Protein 3PTW (pdb70)

Radius of gyration: 19.12 Å; Cα contacts (8 Å, |Δi|>4): 678; chains: 1; bounding box: 43×58×50 Å

Sequence (316 aa):
AKLGFLFAGQGAQYVGMGKEFFDNFEESKEVFKRSSEALGIDMEELCFNDPEGLLNKTEFTQPAIITTNMAILTALDKLGVKSHISCGLSLGEYSALIHSGAINFEDGVKLVKKRGKFMQEAVAEGIGGMVAVLRMTPEQVDEIIEKSSPYGIVEGANYNSPGQIVISGELVALEKAMEFIKEVGGRAIKLPVSAPFHCSMLQPAAEKLEDELNKISINKLNGIVMSNVKGEAYLEDDNIIELLTSQVKKPVLFINDIEKMIESGVDTFIEIGPGKALSGFVKKINKNVTVLNVEDLKSLEKTLSKLREMEVLAEN

B-factor: mean 38.72, std 9.79, range [21.13, 93.03]

Solvent-accessible surface area: 13946 Å² total; per-residue (Å²): 81,109,28,0,0,0,0,1,9,67,63,22,32,85,84,27,2,3,88,78,1,21,72,77,42,123,29,0,54,105,1,0,101,81,0,25,148,24,25,68,65,86,1,40,65,11,0,22,87,20,92,140,38,38,3,111,111,12,38,40,1,2,1,0,0,1,0,1,0,36,0,0,14,37,0,0,77,163,86,48,8,125,17,117,4,1,0,0,27,14,1,0,0,1,6,0,0,15,58,3,36,0,2,68,4,51,31,0,0,77,4,0,36,71,2,0,55,26,3,60,125,28,16,69,156,51,82,1,0,12,1,14,0,38,154,4,73,65,127,74,0,80,90,5,33,120,89,0,55,111,109,20,67,4,54,7,0,10,30,11,5,84,25,46,6,15,0,0,0,46,35,102,0,2,93,57,0,54,96,39,0,152,130,81,53,5,119,25,75,106,48,136,53,47,0,0,15,6,0,45,26,0,69,60,2,0,91,116,1,71,86,34,0,94,158,44,75,52,80,162,28,99,43,63,2,2,0,0,33,55,5,71,22,16,111,171,142,42,82,24,42,97,14,0,17,20,1,0,40,92,42,0,40,0,34,58,0,0,86,65,0,46,129,50,35,3,56,0,0,0,2,0,0,1,13,123,57,7,10,27,36,0,125,126,30,42,188,139,24,33,27,15,24,0,17,38,63,171,11,5,98,149,1,21,56,64,25,128,99,50,109,94,132,71,140,182

Structure (mmCIF, N/CA/C/O backbone):
data_3PTW
#
_entry.id   3PTW
#
_cell.length_a   39.703
_cell.length_b   87.075
_cell.length_c   87.353
_cell.angle_alpha   90.000
_cell.angle_beta   90.000
_cell.angle_gamma   90.000
#
_symmetry.space_group_name_H-M   'P 21 21 21'
#
loop_
_entity.id
_entity.type
_entity.pdbx_description
1 polymer 'Malonyl CoA-acyl carrier protein transacylase'
2 water water
#
loop_
_atom_site.group_PDB
_atom_site.id
_atom_site.type_symbol
_atom_site.label_atom_id
_atom_site.label_alt_id
_atom_site.label_comp_id
_atom_site.label_asym_id
_atom_site.label_entity_id
_atom_site.label_seq_id
_atom_site.pdbx_PDB_ins_code
_atom_site.Cartn_x
_atom_site.Cartn_y
_atom_site.Cartn_z
_atom_site.occupancy
_atom_site.B_iso_or_equiv
_atom_site.auth_seq_id
_atom_site.auth_comp_id
_atom_site.auth_asym_id
_atom_site.auth_atom_id
_atom_site.pdbx_PDB_model_num
ATOM 1 N N . ALA A 1 2 ? -3.686 14.050 15.917 1.00 51.46 2 ALA A N 1
ATOM 2 C CA . ALA A 1 2 ? -4.769 14.709 15.126 1.00 51.74 2 ALA A CA 1
ATOM 3 C C . ALA A 1 2 ? -5.301 13.785 14.020 1.00 49.78 2 ALA A C 1
ATOM 4 O O . ALA A 1 2 ? -4.809 12.668 13.862 1.00 49.48 2 ALA A O 1
ATOM 6 N N . LYS A 1 3 ? -6.322 14.260 13.298 1.00 48.59 3 LYS A N 1
ATOM 7 C CA . LYS A 1 3 ? -6.941 13.603 12.120 1.00 46.40 3 LYS A CA 1
ATOM 8 C C . LYS A 1 3 ? -6.763 12.074 11.925 1.00 42.68 3 LYS A C 1
ATOM 9 O O . LYS A 1 3 ? -7.365 11.302 12.661 1.00 41.82 3 LYS A O 1
ATOM 15 N N . LEU A 1 4 ? -5.945 11.655 10.955 1.00 40.45 4 LEU A N 1
ATOM 16 C CA . LEU A 1 4 ? -5.981 10.270 10.442 1.00 38.75 4 LEU A CA 1
ATOM 17 C C . LEU A 1 4 ? -5.042 9.267 11.101 1.00 37.09 4 LEU A C 1
ATOM 18 O O . LEU A 1 4 ? -3.848 9.531 11.252 1.00 37.04 4 LEU A O 1
ATOM 23 N N . GLY A 1 5 ? -5.589 8.101 11.447 1.00 35.61 5 GLY A N 1
ATOM 24 C CA . GLY A 1 5 ? -4.797 6.951 11.910 1.00 33.92 5 GLY A CA 1
ATOM 25 C C . GLY A 1 5 ? -4.919 5.757 10.966 1.00 32.57 5 GLY A C 1
ATOM 26 O O . GLY A 1 5 ? -6.019 5.425 10.530 1.00 32.80 5 GLY A O 1
ATOM 27 N N . PHE A 1 6 ? -3.798 5.110 10.638 1.00 31.32 6 PHE A N 1
ATOM 28 C CA . PHE A 1 6 ? -3.812 3.951 9.718 1.00 29.53 6 PHE A CA 1
ATOM 29 C C . PHE A 1 6 ? -3.878 2.637 10.505 1.00 29.45 6 PHE A C 1
ATOM 30 O O . PHE A 1 6 ? -3.188 2.472 11.516 1.00 29.23 6 PHE A O 1
ATOM 38 N N . LEU A 1 7 ? -4.696 1.709 10.028 1.00 29.16 7 LEU A N 1
ATOM 39 C CA . LEU A 1 7 ? -4.778 0.376 10.622 1.00 29.30 7 LEU A CA 1
ATOM 40 C C . LEU A 1 7 ? -4.461 -0.614 9.516 1.00 29.70 7 LEU A C 1
ATOM 41 O O . LEU A 1 7 ? -5.042 -0.548 8.426 1.00 30.47 7 LEU A O 1
ATOM 46 N N . PHE A 1 8 ? -3.526 -1.511 9.775 1.00 29.33 8 PHE A N 1
ATOM 47 C CA . PHE A 1 8 ? -3.132 -2.457 8.734 1.00 29.72 8 PHE A CA 1
ATOM 48 C C . PHE A 1 8 ? -3.667 -3.839 9.018 1.00 30.42 8 PHE A C 1
ATOM 49 O O . PHE A 1 8 ? -3.494 -4.362 10.129 1.00 30.37 8 PHE A O 1
ATOM 57 N N . ALA A 1 9 ? -4.314 -4.411 8.001 1.00 31.41 9 ALA A N 1
ATOM 58 C CA . ALA A 1 9 ? -4.923 -5.750 8.068 1.00 31.91 9 ALA A CA 1
ATOM 59 C C . ALA A 1 9 ? -3.933 -6.838 8.421 1.00 32.27 9 ALA A C 1
ATOM 60 O O . ALA A 1 9 ? -2.731 -6.710 8.151 1.00 32.82 9 ALA A O 1
ATOM 62 N N . GLY A 1 10 ? -4.442 -7.926 8.993 1.00 32.34 10 GLY A N 1
ATOM 63 C CA . GLY A 1 10 ? -3.591 -9.019 9.447 1.00 32.40 10 GLY A CA 1
ATOM 64 C C . GLY A 1 10 ? -4.098 -10.400 9.082 1.00 33.30 10 GLY A C 1
ATOM 65 O O . GLY A 1 10 ? -4.967 -10.560 8.201 1.00 33.55 10 GLY A O 1
ATOM 66 N N . GLN A 1 11 ? -3.552 -11.404 9.766 1.00 32.91 11 GLN A N 1
ATOM 67 C CA . GLN A 1 11 ? -3.853 -12.795 9.441 1.00 33.58 11 GLN A CA 1
ATOM 68 C C . GLN A 1 11 ? -5.346 -13.045 9.661 1.00 32.44 11 GLN A C 1
ATOM 69 O O . GLN A 1 11 ? -5.919 -12.562 10.635 1.00 30.68 11 GLN A O 1
ATOM 75 N N . GLY A 1 12 ? -5.968 -13.764 8.726 1.00 33.28 12 GLY A N 1
ATOM 76 C CA . GLY A 1 12 ? -7.389 -14.098 8.816 1.00 33.58 12 GLY A CA 1
ATOM 77 C C . GLY A 1 12 ? -8.264 -13.336 7.844 1.00 34.18 12 GLY A C 1
ATOM 78 O O . GLY A 1 12 ? -9.365 -13.788 7.507 1.00 35.02 12 GLY A O 1
ATOM 79 N N . ALA A 1 13 ? -7.782 -12.180 7.391 1.00 33.63 13 ALA A N 1
ATOM 80 C CA . ALA A 1 13 ? -8.494 -11.377 6.387 1.00 33.42 13 ALA A CA 1
ATOM 81 C C . ALA A 1 13 ? -8.065 -11.646 4.934 1.00 33.99 13 ALA A C 1
ATOM 82 O O . ALA A 1 13 ? -8.609 -11.045 4.001 1.00 35.04 13 ALA A O 1
ATOM 84 N N . GLN A 1 14 ? -7.098 -12.533 4.724 1.00 33.69 14 GLN A N 1
ATOM 85 C CA . GLN A 1 14 ? -6.630 -12.822 3.360 1.00 33.84 14 GLN A CA 1
ATOM 86 C C . GLN A 1 14 ? -7.698 -13.526 2.524 1.00 34.46 14 GLN A C 1
ATOM 87 O O . GLN A 1 14 ? -8.548 -14.233 3.056 1.00 34.92 14 GLN A O 1
ATOM 93 N N . TYR A 1 15 ? -7.644 -13.317 1.214 1.00 35.10 15 TYR A N 1
ATOM 94 C CA . TYR A 1 15 ? -8.512 -14.016 0.261 1.00 35.69 15 TYR A CA 1
ATOM 95 C C . TYR A 1 15 ? -7.885 -13.973 -1.125 1.00 36.77 15 TYR A C 1
ATOM 96 O O . TYR A 1 15 ? -7.116 -13.050 -1.453 1.00 36.23 15 TYR A O 1
ATOM 105 N N . VAL A 1 16 ? -8.212 -14.982 -1.932 1.00 37.41 16 VAL A N 1
ATOM 106 C CA . VAL A 1 16 ? -7.732 -15.061 -3.302 1.00 37.46 16 VAL A CA 1
ATOM 107 C C . VAL A 1 16 ? -8.244 -13.856 -4.084 1.00 37.26 16 VAL A C 1
ATOM 108 O O . VAL A 1 16 ? -9.437 -13.562 -4.073 1.00 37.60 16 VAL A O 1
ATOM 112 N N . GLY A 1 17 ? -7.330 -13.167 -4.761 1.00 37.53 17 GLY A N 1
ATOM 113 C CA . GLY A 1 17 ? -7.664 -11.978 -5.543 1.00 38.38 17 GLY A CA 1
ATOM 114 C C . GLY A 1 17 ? -7.408 -10.669 -4.803 1.00 37.96 17 GLY A C 1
ATOM 115 O O . GLY A 1 17 ? -7.508 -9.605 -5.396 1.00 38.45 17 GLY A O 1
ATOM 116 N N . MET A 1 18 ? -7.074 -10.727 -3.512 1.00 37.15 18 MET A N 1
ATOM 117 C CA . MET A 1 18 ? -6.718 -9.494 -2.795 1.00 36.14 18 MET A CA 1
ATOM 118 C C . MET A 1 18 ? -5.529 -8.835 -3.508 1.00 36.38 18 MET A C 1
ATOM 119 O O . MET A 1 18 ? -4.688 -9.520 -4.106 1.00 36.59 18 MET A O 1
ATOM 124 N N . GLY A 1 19 ? -5.501 -7.507 -3.510 1.00 36.17 19 GLY A N 1
ATOM 125 C CA . GLY A 1 19 ? -4.432 -6.763 -4.174 1.00 35.64 19 GLY A CA 1
ATOM 126 C C . GLY A 1 19 ? -4.567 -6.559 -5.668 1.00 36.57 19 GLY A C 1
ATOM 127 O O . GLY A 1 19 ? -3.971 -5.633 -6.230 1.00 36.61 19 GLY A O 1
ATOM 128 N N . LYS A 1 20 ? -5.346 -7.419 -6.322 1.00 36.94 20 LYS A N 1
ATOM 129 C CA . LYS A 1 20 ? -5.419 -7.421 -7.772 1.00 37.40 20 LYS A CA 1
ATOM 130 C C . LYS A 1 20 ? -5.937 -6.106 -8.359 1.00 37.17 20 LYS A C 1
ATOM 131 O O . LYS A 1 20 ? -5.371 -5.606 -9.325 1.00 37.99 20 LYS A O 1
ATOM 137 N N . GLU A 1 21 ? -6.993 -5.538 -7.783 1.00 36.70 21 GLU A N 1
ATOM 138 C CA . GLU A 1 21 ? -7.571 -4.302 -8.344 1.00 36.72 21 GLU A CA 1
ATOM 139 C C . GLU A 1 21 ? -6.600 -3.135 -8.259 1.00 36.68 21 GLU A C 1
ATOM 140 O O . GLU A 1 21 ? -6.508 -2.331 -9.195 1.00 37.46 21 GLU A O 1
ATOM 146 N N . PHE A 1 22 ? -5.864 -3.051 -7.151 1.00 35.16 22 PHE A N 1
ATOM 147 C CA . PHE A 1 22 ? -4.787 -2.063 -7.045 1.00 34.33 22 PHE A CA 1
ATOM 148 C C . PHE A 1 22 ? -3.643 -2.362 -7.994 1.00 35.45 22 PHE A C 1
ATOM 149 O O . PHE A 1 22 ? -3.082 -1.442 -8.604 1.00 35.19 22 PHE A O 1
ATOM 157 N N . PHE A 1 23 ? -3.306 -3.646 -8.107 1.00 36.42 23 PHE A N 1
ATOM 158 C CA . PHE A 1 23 ? -2.232 -4.093 -8.990 1.00 37.64 23 PHE A CA 1
ATOM 159 C C . PHE A 1 23 ? -2.499 -3.614 -10.410 1.00 38.82 23 PHE A C 1
ATOM 160 O O . PHE A 1 23 ? -1.607 -3.064 -11.047 1.00 39.08 23 PHE A O 1
ATOM 168 N N . ASP A 1 24 ? -3.733 -3.814 -10.880 1.00 39.76 24 ASP A N 1
ATOM 169 C CA . ASP A 1 24 ? -4.121 -3.473 -12.250 1.00 41.50 24 ASP A CA 1
ATOM 170 C C . ASP A 1 24 ? -4.351 -1.989 -12.495 1.00 41.25 24 ASP A C 1
ATOM 171 O O . ASP A 1 24 ? -4.330 -1.539 -13.639 1.00 41.66 24 ASP A O 1
ATOM 176 N N . ASN A 1 25 ? -4.571 -1.225 -11.432 1.00 40.43 25 ASN A N 1
ATOM 177 C CA . ASN A 1 25 ? -5.021 0.163 -11.605 1.00 40.90 25 ASN A CA 1
ATOM 178 C C . ASN A 1 25 ? -4.039 1.223 -11.129 1.00 40.06 25 ASN A C 1
ATOM 179 O O . ASN A 1 25 ? -4.194 2.398 -11.451 1.00 40.30 25 ASN A O 1
ATOM 184 N N . PHE A 1 26 ? -3.030 0.806 -10.365 1.00 39.21 26 PHE A N 1
ATOM 185 C CA . PHE A 1 26 ? -2.013 1.734 -9.898 1.00 39.19 26 PHE A CA 1
ATOM 186 C C . PHE A 1 26 ? -0.618 1.186 -10.151 1.00 40.41 26 PHE A C 1
ATOM 187 O O . PHE A 1 26 ? -0.294 0.083 -9.707 1.00 40.58 26 PHE A O 1
ATOM 195 N N . GLU A 1 27 ? 0.198 1.954 -10.874 1.00 41.59 27 GLU A N 1
ATOM 196 C CA . GLU A 1 27 ? 1.539 1.502 -11.267 1.00 43.01 27 GLU A CA 1
ATOM 197 C C . GLU A 1 27 ? 2.407 1.230 -10.060 1.00 41.77 27 GLU A C 1
ATOM 198 O O . GLU A 1 27 ? 3.134 0.250 -10.038 1.00 41.35 27 GLU A O 1
ATOM 204 N N . GLU A 1 28 ? 2.304 2.106 -9.061 1.00 41.25 28 GLU A N 1
ATOM 205 C CA . GLU A 1 28 ? 3.041 1.980 -7.808 1.00 40.53 28 GLU A CA 1
ATOM 206 C C . GLU A 1 28 ? 2.636 0.745 -6.987 1.00 39.62 28 GLU A C 1
ATOM 207 O O . GLU A 1 28 ? 3.414 0.261 -6.170 1.00 39.41 28 GLU A O 1
ATOM 213 N N . SER A 1 29 ? 1.427 0.239 -7.209 1.00 39.44 29 SER A N 1
ATOM 214 C CA . SER A 1 29 ? 0.973 -0.974 -6.533 1.00 39.00 29 SER A CA 1
ATOM 215 C C . SER A 1 29 ? 1.512 -2.203 -7.276 1.00 39.60 29 SER A C 1
ATOM 216 O O . SER A 1 29 ? 1.951 -3.179 -6.652 1.00 38.96 29 SER A O 1
ATOM 219 N N . LYS A 1 30 ? 1.474 -2.135 -8.605 1.00 40.56 30 LYS A N 1
ATOM 220 C CA . LYS A 1 30 ? 2.159 -3.084 -9.482 1.00 42.40 30 LYS A CA 1
ATOM 221 C C . LYS A 1 30 ? 3.632 -3.230 -9.072 1.00 42.78 30 LYS A C 1
ATOM 222 O O . LYS A 1 30 ? 4.139 -4.347 -8.917 1.00 42.99 30 LYS A O 1
ATOM 228 N N . GLU A 1 31 ? 4.300 -2.099 -8.862 1.00 43.05 31 GLU A N 1
ATOM 229 C CA . GLU A 1 31 ? 5.727 -2.086 -8.537 1.00 43.81 31 GLU A CA 1
ATOM 230 C C . GLU A 1 31 ? 6.015 -2.758 -7.191 1.00 42.79 31 GLU A C 1
ATOM 231 O O . GLU A 1 31 ? 7.037 -3.439 -7.033 1.00 43.16 31 GLU A O 1
ATOM 237 N N . VAL A 1 32 ? 5.112 -2.581 -6.229 1.00 41.23 32 VAL A N 1
ATOM 238 C CA . VAL A 1 32 ? 5.285 -3.205 -4.921 1.00 39.43 32 VAL A CA 1
ATOM 239 C C . VAL A 1 32 ? 5.272 -4.733 -5.006 1.00 38.78 32 VAL A C 1
ATOM 240 O O . VAL A 1 32 ? 6.046 -5.408 -4.310 1.00 38.16 32 VAL A O 1
ATOM 244 N N . PHE A 1 33 ? 4.404 -5.271 -5.861 1.00 38.56 33 PHE A N 1
ATOM 245 C CA . PHE A 1 33 ? 4.316 -6.720 -6.059 1.00 38.43 33 PHE A CA 1
ATOM 246 C C . PHE A 1 33 ? 5.562 -7.257 -6.734 1.00 38.56 33 PHE A C 1
ATOM 247 O O . PHE A 1 33 ? 6.063 -8.328 -6.373 1.00 38.20 33 PHE A O 1
ATOM 255 N N . LYS A 1 34 ? 6.058 -6.498 -7.713 1.00 39.02 34 LYS A N 1
ATOM 256 C CA . LYS A 1 34 ? 7.307 -6.815 -8.402 1.00 39.38 34 LYS A CA 1
ATOM 257 C C . LYS A 1 34 ? 8.467 -6.942 -7.404 1.00 38.54 34 LYS A C 1
ATOM 258 O O . LYS A 1 34 ? 9.231 -7.904 -7.446 1.00 38.69 34 LYS A O 1
ATOM 264 N N . ARG A 1 35 ? 8.561 -5.986 -6.487 1.00 37.93 35 ARG A N 1
ATOM 265 C CA . ARG A 1 35 ? 9.629 -5.951 -5.494 1.00 38.11 35 ARG A CA 1
ATOM 266 C C . ARG A 1 35 ? 9.522 -7.096 -4.476 1.00 38.19 35 ARG A C 1
ATOM 267 O O . ARG A 1 35 ? 10.537 -7.608 -3.991 1.00 38.09 35 ARG A O 1
ATOM 275 N N . SER A 1 36 ? 8.288 -7.483 -4.151 1.00 37.95 36 SER A N 1
ATOM 276 C CA . SER A 1 36 ? 8.053 -8.534 -3.174 1.00 37.59 36 SER A CA 1
ATOM 277 C C . SER A 1 36 ? 8.475 -9.861 -3.776 1.00 38.88 36 SER A C 1
ATOM 278 O O . SER A 1 36 ? 9.145 -10.676 -3.122 1.00 39.00 36 SER A O 1
ATOM 281 N N . SER A 1 37 ? 8.086 -10.061 -5.027 1.00 39.94 37 SER A N 1
ATOM 282 C CA . SER A 1 37 ? 8.509 -11.228 -5.784 1.00 42.01 37 SER A CA 1
ATOM 283 C C . SER A 1 37 ? 10.026 -11.318 -5.869 1.00 43.31 37 SER A C 1
ATOM 284 O O . SER A 1 37 ? 10.590 -12.372 -5.586 1.00 43.43 37 SER A O 1
ATOM 287 N N . GLU A 1 38 ? 10.678 -10.217 -6.250 1.00 44.39 38 GLU A N 1
ATOM 288 C CA . GLU A 1 38 ? 12.143 -10.180 -6.320 1.00 45.68 38 GLU A CA 1
ATOM 289 C C . GLU A 1 38 ? 12.772 -10.522 -4.975 1.00 45.15 38 GLU A C 1
ATOM 290 O O . GLU A 1 38 ? 13.697 -11.318 -4.913 1.00 46.09 38 GLU A O 1
ATOM 296 N N . ALA A 1 39 ? 12.249 -9.943 -3.897 1.00 44.04 39 ALA A N 1
ATOM 297 C CA . ALA A 1 39 ? 12.825 -10.161 -2.579 1.00 43.71 39 ALA A CA 1
ATOM 298 C C . ALA A 1 39 ? 12.658 -11.611 -2.095 1.00 43.83 39 ALA A C 1
ATOM 299 O O . ALA A 1 39 ? 13.575 -12.168 -1.496 1.00 43.93 39 ALA A O 1
ATOM 301 N N . LEU A 1 40 ? 11.500 -12.209 -2.379 1.00 43.84 40 LEU A N 1
ATOM 302 C CA . LEU A 1 40 ? 11.131 -13.532 -1.867 1.00 44.40 40 LEU A CA 1
ATOM 303 C C . LEU A 1 40 ? 11.535 -14.668 -2.797 1.00 45.75 40 LEU A C 1
ATOM 304 O O . LEU A 1 40 ? 11.649 -15.810 -2.366 1.00 45.91 40 LEU A O 1
ATOM 309 N N . GLY A 1 41 ? 11.728 -14.353 -4.074 1.00 46.64 41 GLY A N 1
ATOM 310 C CA . GLY A 1 41 ? 12.044 -15.367 -5.082 1.00 48.15 41 GLY A CA 1
ATOM 311 C C . GLY A 1 41 ? 10.846 -16.254 -5.356 1.00 48.78 41 GLY A C 1
ATOM 312 O O . GLY A 1 41 ? 10.996 -17.418 -5.711 1.00 49.61 41 GLY A O 1
ATOM 313 N N . ILE A 1 42 ? 9.647 -15.712 -5.147 1.00 48.27 42 ILE A N 1
ATOM 314 C CA . ILE A 1 42 ? 8.408 -16.433 -5.459 1.00 48.51 42 ILE A CA 1
ATOM 315 C C . ILE A 1 42 ? 7.452 -15.502 -6.196 1.00 47.46 42 ILE A C 1
ATOM 316 O O . ILE A 1 42 ? 7.544 -14.283 -6.066 1.00 46.96 42 ILE A O 1
ATOM 321 N N . ASP A 1 43 ? 6.540 -16.081 -6.970 1.00 47.36 43 ASP A N 1
ATOM 322 C CA . ASP A 1 43 ? 5.558 -15.307 -7.714 1.00 47.07 43 ASP A CA 1
ATOM 323 C C . ASP A 1 43 ? 4.423 -14.837 -6.792 1.00 45.08 43 ASP A C 1
ATOM 324 O O . ASP A 1 43 ? 3.417 -15.532 -6.605 1.00 44.64 43 ASP A O 1
ATOM 329 N N . MET A 1 44 ? 4.602 -13.644 -6.226 1.00 43.74 44 MET A N 1
ATOM 330 C CA . MET A 1 44 ? 3.650 -13.083 -5.270 1.00 42.79 44 MET A CA 1
ATOM 331 C C . MET A 1 44 ? 2.332 -12.663 -5.902 1.00 42.22 44 MET A C 1
ATOM 332 O O . MET A 1 44 ? 1.293 -12.695 -5.249 1.00 41.42 44 MET A O 1
ATOM 337 N N . GLU A 1 45 ? 2.383 -12.265 -7.170 1.00 43.24 45 GLU A N 1
ATOM 338 C CA . GLU A 1 45 ? 1.176 -11.983 -7.940 1.00 44.12 45 GLU A CA 1
ATOM 339 C C . GLU A 1 45 ? 0.289 -13.215 -7.986 1.00 44.50 45 GLU A C 1
ATOM 340 O O . GLU A 1 45 ? -0.860 -13.175 -7.552 1.00 44.55 45 GLU A O 1
ATOM 346 N N . GLU A 1 46 ? 0.850 -14.318 -8.475 1.00 44.59 46 GLU A N 1
ATOM 347 C CA . GLU A 1 46 ? 0.145 -15.590 -8.532 1.00 44.58 46 GLU A CA 1
ATOM 348 C C . GLU A 1 46 ? -0.357 -16.035 -7.155 1.00 42.90 46 GLU A C 1
ATOM 349 O O . GLU A 1 46 ? -1.495 -16.483 -7.034 1.00 43.67 46 GLU A O 1
ATOM 355 N N . LEU A 1 47 ? 0.475 -15.900 -6.123 1.00 40.55 47 LEU A N 1
ATOM 356 C CA . LEU A 1 47 ? 0.081 -16.325 -4.777 1.00 39.11 47 LEU A CA 1
ATOM 357 C C . LEU A 1 47 ? -1.177 -15.591 -4.322 1.00 38.28 47 LEU A C 1
ATOM 358 O O . LEU A 1 47 ? -2.109 -16.208 -3.806 1.00 38.38 47 LEU A O 1
ATOM 363 N N . CYS A 1 48 ? -1.194 -14.274 -4.524 1.00 37.37 48 CYS A N 1
ATOM 364 C CA . CYS A 1 48 ? -2.277 -13.430 -4.035 1.00 36.51 48 CYS A CA 1
ATOM 365 C C . CYS A 1 48 ? -3.509 -13.447 -4.924 1.00 37.33 48 CYS A C 1
ATOM 366 O O . CYS A 1 48 ? -4.634 -13.405 -4.420 1.00 36.47 48 CYS A O 1
ATOM 369 N N . PHE A 1 49 ? -3.291 -13.498 -6.238 1.00 38.68 49 PHE A N 1
ATOM 370 C CA . PHE A 1 49 ? -4.379 -13.315 -7.190 1.00 40.57 49 PHE A CA 1
ATOM 371 C C . PHE A 1 49 ? -5.029 -14.640 -7.534 1.00 42.94 49 PHE A C 1
ATOM 372 O O . PHE A 1 49 ? -6.234 -14.689 -7.755 1.00 43.83 49 PHE A O 1
ATOM 380 N N . ASN A 1 50 ? -4.238 -15.714 -7.555 1.00 44.34 50 ASN A N 1
ATOM 381 C CA . ASN A 1 50 ? -4.754 -17.034 -7.920 1.00 46.17 50 ASN A CA 1
ATOM 382 C C . ASN A 1 50 ? -4.659 -18.101 -6.848 1.00 46.00 50 ASN A C 1
ATOM 383 O O . ASN A 1 50 ? -5.576 -18.903 -6.708 1.00 46.66 50 ASN A O 1
ATOM 388 N N . ASP A 1 51 ? -3.547 -18.106 -6.110 1.00 45.19 51 ASP A N 1
ATOM 389 C CA . ASP A 1 51 ? -3.227 -19.158 -5.122 1.00 44.96 51 ASP A CA 1
ATOM 390 C C . ASP A 1 51 ? -3.379 -20.615 -5.624 1.00 45.89 51 ASP A C 1
ATOM 391 O O . ASP A 1 51 ? -4.064 -21.423 -4.974 1.00 45.91 51 ASP A O 1
ATOM 396 N N . PRO A 1 52 ? -2.710 -20.964 -6.748 1.00 46.67 52 PRO A N 1
ATOM 397 C CA . PRO A 1 52 ? -2.883 -22.277 -7.393 1.00 48.51 52 PRO A CA 1
ATOM 398 C C . PRO A 1 52 ? -2.260 -23.470 -6.652 1.00 49.24 52 PRO A C 1
ATOM 399 O O . PRO A 1 52 ? -2.488 -24.616 -7.046 1.00 49.88 52 PRO A O 1
ATOM 403 N N . GLU A 1 53 ? -1.466 -23.205 -5.615 1.00 48.70 53 GLU A N 1
ATOM 404 C CA . GLU A 1 53 ? -0.861 -24.274 -4.821 1.00 49.43 53 GLU A CA 1
ATOM 405 C C . GLU A 1 53 ? -1.547 -24.404 -3.462 1.00 48.37 53 GLU A C 1
ATOM 406 O O . GLU A 1 53 ? -1.253 -25.330 -2.692 1.00 48.44 53 GLU A O 1
ATOM 412 N N . GLY A 1 54 ? -2.478 -23.490 -3.189 1.00 47.44 54 GLY A N 1
ATOM 413 C CA . GLY A 1 54 ? -3.237 -23.499 -1.940 1.00 46.84 54 GLY A CA 1
ATOM 414 C C . GLY A 1 54 ? -2.436 -23.032 -0.730 1.00 45.82 54 GLY A C 1
ATOM 415 O O . GLY A 1 54 ? -2.604 -23.565 0.372 1.00 45.66 54 GLY A O 1
ATOM 416 N N . LEU A 1 55 ? -1.579 -22.028 -0.919 1.00 44.83 55 LEU A N 1
ATOM 417 C CA . LEU A 1 55 ? -0.737 -21.521 0.183 1.00 43.50 55 LEU A CA 1
ATOM 418 C C . LEU A 1 55 ? -1.333 -20.392 1.004 1.00 41.84 55 LEU A C 1
ATOM 419 O O . LEU A 1 55 ? -0.892 -20.165 2.129 1.00 41.34 55 LEU A O 1
ATOM 424 N N . LEU A 1 56 ? -2.311 -19.678 0.459 1.00 41.21 56 LEU A N 1
ATOM 425 C CA . LEU A 1 56 ? -2.760 -18.430 1.096 1.00 40.67 56 LEU A CA 1
ATOM 426 C C . LEU A 1 56 ? -3.197 -18.562 2.558 1.00 40.26 56 LEU A C 1
ATOM 427 O O . LEU A 1 56 ? -3.072 -17.608 3.332 1.00 39.76 56 LEU A O 1
ATOM 432 N N . ASN A 1 57 ? -3.686 -19.739 2.945 1.00 40.70 57 ASN A N 1
ATOM 433 C CA . ASN A 1 57 ? -4.072 -19.972 4.345 1.00 40.26 57 ASN A CA 1
ATOM 434 C C . ASN A 1 57 ? -3.006 -20.709 5.165 1.00 40.67 57 ASN A C 1
ATOM 435 O O . ASN A 1 57 ? -3.251 -21.101 6.312 1.00 40.73 57 ASN A O 1
ATOM 440 N N . LYS A 1 58 ? -1.826 -20.893 4.579 1.00 41.04 58 LYS A N 1
ATOM 441 C CA . LYS A 1 58 ? -0.667 -21.389 5.321 1.00 41.39 58 LYS A CA 1
ATOM 442 C C . LYS A 1 58 ? 0.124 -20.188 5.857 1.00 39.79 58 LYS A C 1
ATOM 443 O O . LYS A 1 58 ? 0.630 -19.379 5.082 1.00 39.57 58 LYS A O 1
ATOM 449 N N . THR A 1 59 ? 0.225 -20.084 7.181 1.00 38.53 59 THR A N 1
ATOM 450 C CA . THR A 1 59 ? 0.717 -18.865 7.844 1.00 37.09 59 THR A CA 1
ATOM 451 C C . THR A 1 59 ? 2.081 -18.351 7.333 1.00 36.59 59 THR A C 1
ATOM 452 O O . THR A 1 59 ? 2.250 -17.143 7.099 1.00 35.75 59 THR A O 1
ATOM 456 N N . GLU A 1 60 ? 3.045 -19.256 7.147 1.00 36.65 60 GLU A N 1
ATOM 457 C CA . GLU A 1 60 ? 4.298 -18.893 6.472 1.00 36.27 60 GLU A CA 1
ATOM 458 C C . GLU A 1 60 ? 4.087 -18.052 5.197 1.00 36.01 60 GLU A C 1
ATOM 459 O O . GLU A 1 60 ? 4.826 -17.096 4.932 1.00 35.98 60 GLU A O 1
ATOM 465 N N . PHE A 1 61 ? 3.065 -18.399 4.422 1.00 35.84 61 PHE A N 1
ATOM 466 C CA . PHE A 1 61 ? 2.772 -17.700 3.180 1.00 35.39 61 PHE A CA 1
ATOM 467 C C . PHE A 1 61 ? 1.743 -16.571 3.314 1.00 34.08 61 PHE A C 1
ATOM 468 O O . PHE A 1 61 ? 1.857 -15.559 2.626 1.00 34.45 61 PHE A O 1
ATOM 476 N N . THR A 1 62 ? 0.759 -16.751 4.193 1.00 32.70 62 THR A N 1
ATOM 477 C CA . THR A 1 62 ? -0.225 -15.721 4.518 1.00 31.90 62 THR A CA 1
ATOM 478 C C . THR A 1 62 ? 0.423 -14.391 4.897 1.00 31.42 62 THR A C 1
ATOM 479 O O . THR A 1 62 ? -0.031 -13.320 4.458 1.00 30.81 62 THR A O 1
ATOM 483 N N . GLN A 1 63 ? 1.480 -14.464 5.714 1.00 30.75 63 GLN A N 1
ATOM 484 C CA . GLN A 1 63 ? 2.064 -13.265 6.299 1.00 29.61 63 GLN A CA 1
ATOM 485 C C . GLN A 1 63 ? 2.720 -12.347 5.233 1.00 30.01 63 GLN A C 1
ATOM 486 O O . GLN A 1 63 ? 2.338 -11.180 5.136 1.00 30.34 63 GLN A O 1
ATOM 492 N N . PRO A 1 64 ? 3.649 -12.870 4.397 1.00 30.26 64 PRO A N 1
ATOM 493 C CA . PRO A 1 64 ? 4.182 -11.993 3.338 1.00 30.72 64 PRO A CA 1
ATOM 494 C C . PRO A 1 64 ? 3.170 -11.672 2.248 1.00 32.29 64 PRO A C 1
ATOM 495 O O . PRO A 1 64 ? 3.346 -10.694 1.510 1.00 34.12 64 PRO A O 1
ATOM 499 N N . ALA A 1 65 ? 2.139 -12.496 2.116 1.00 32.15 65 ALA A N 1
ATOM 500 C CA . ALA A 1 65 ? 1.065 -12.191 1.176 1.00 32.44 65 ALA A CA 1
ATOM 501 C C . ALA A 1 65 ? 0.314 -10.929 1.610 1.00 31.63 65 ALA A C 1
ATOM 502 O O . ALA A 1 65 ? 0.162 -10.000 0.824 1.00 32.45 65 ALA A O 1
ATOM 504 N N . ILE A 1 66 ? -0.121 -10.892 2.861 1.00 30.58 66 ILE A N 1
ATOM 505 C CA . ILE A 1 66 ? -0.835 -9.729 3.418 1.00 31.16 66 ILE A CA 1
ATOM 506 C C . ILE A 1 66 ? 0.041 -8.476 3.478 1.00 31.62 66 ILE A C 1
ATOM 507 O O . ILE A 1 66 ? -0.392 -7.383 3.096 1.00 32.21 66 ILE A O 1
ATOM 512 N N . ILE A 1 67 ? 1.284 -8.647 3.919 1.00 31.62 67 ILE A N 1
ATOM 513 C CA . ILE A 1 67 ? 2.221 -7.539 4.040 1.00 31.06 67 ILE A CA 1
ATOM 514 C C . ILE A 1 67 ? 2.421 -6.816 2.702 1.00 30.76 67 ILE A C 1
ATOM 515 O O . ILE A 1 67 ? 2.452 -5.581 2.666 1.00 30.18 67 ILE A O 1
ATOM 520 N N . THR A 1 68 ? 2.541 -7.601 1.627 1.00 30.85 68 THR A N 1
ATOM 521 C CA . THR A 1 68 ? 2.675 -7.087 0.264 1.00 31.45 68 THR A CA 1
ATOM 522 C C . THR A 1 68 ? 1.420 -6.353 -0.175 1.00 29.70 68 THR A C 1
ATOM 523 O O . THR A 1 68 ? 1.495 -5.287 -0.779 1.00 29.29 68 THR A O 1
ATOM 527 N N . THR A 1 69 ? 0.276 -6.960 0.103 1.00 29.21 69 THR A N 1
ATOM 528 C CA . THR A 1 69 ? -1.021 -6.397 -0.241 1.00 29.40 69 THR A CA 1
ATOM 529 C C . THR A 1 69 ? -1.253 -5.058 0.478 1.00 29.78 69 THR A C 1
ATOM 530 O O . THR A 1 69 ? -1.620 -4.058 -0.162 1.00 30.50 69 THR A O 1
ATOM 534 N N . ASN A 1 70 ? -1.007 -5.046 1.789 1.00 28.87 70 ASN A N 1
ATOM 535 C CA . ASN A 1 70 ? -1.056 -3.822 2.608 1.00 29.06 70 ASN A CA 1
ATOM 536 C C . ASN A 1 70 ? -0.179 -2.688 2.049 1.00 29.67 70 ASN A C 1
ATOM 537 O O . ASN A 1 70 ? -0.592 -1.528 2.025 1.00 28.22 70 ASN A O 1
ATOM 542 N N . MET A 1 71 ? 1.015 -3.041 1.574 1.00 30.91 71 MET A N 1
ATOM 543 C CA . MET A 1 71 ? 1.963 -2.059 1.056 1.00 32.17 71 MET A CA 1
ATOM 544 C C . MET A 1 71 ? 1.525 -1.507 -0.311 1.00 32.24 71 MET A C 1
ATOM 545 O O . MET A 1 71 ? 1.562 -0.293 -0.541 1.00 32.40 71 MET A O 1
ATOM 550 N N . ALA A 1 72 ? 1.103 -2.403 -1.200 1.00 31.98 72 ALA A N 1
ATOM 551 C CA . ALA A 1 72 ? 0.586 -2.028 -2.516 1.00 32.94 72 ALA A CA 1
ATOM 552 C C . ALA A 1 72 ? -0.564 -1.020 -2.416 1.00 32.13 72 ALA A C 1
ATOM 553 O O . ALA A 1 72 ? -0.617 -0.081 -3.186 1.00 32.07 72 ALA A O 1
ATOM 555 N N . ILE A 1 73 ? -1.464 -1.221 -1.452 1.00 31.56 73 ILE A N 1
ATOM 556 C CA . ILE A 1 73 ? -2.569 -0.292 -1.197 1.00 32.14 73 ILE A CA 1
ATOM 557 C C . ILE A 1 73 ? -2.095 1.028 -0.571 1.00 31.52 73 ILE A C 1
ATOM 558 O O . ILE A 1 73 ? -2.479 2.122 -1.014 1.00 31.17 73 ILE A O 1
ATOM 563 N N . LEU A 1 74 ? -1.259 0.917 0.459 1.00 30.91 74 LEU A N 1
ATOM 564 C CA . LEU A 1 74 ? -0.679 2.083 1.111 1.00 30.96 74 LEU A CA 1
ATOM 565 C C . LEU A 1 74 ? 0.044 3.027 0.131 1.00 32.19 74 LEU A C 1
ATOM 566 O O . LEU A 1 74 ? -0.088 4.257 0.232 1.00 31.92 74 LEU A O 1
ATOM 571 N N . THR A 1 75 ? 0.835 2.451 -0.783 1.00 33.28 75 THR A N 1
ATOM 572 C CA . THR A 1 75 ? 1.633 3.240 -1.730 1.00 34.64 75 THR A CA 1
ATOM 573 C C . THR A 1 75 ? 0.734 4.088 -2.623 1.00 34.99 75 THR A C 1
ATOM 574 O O . THR A 1 75 ? 1.041 5.248 -2.886 1.00 36.18 75 THR A O 1
ATOM 578 N N . ALA A 1 76 ? -0.364 3.499 -3.091 1.00 34.57 76 ALA A N 1
ATOM 579 C CA . ALA A 1 76 ? -1.339 4.198 -3.935 1.00 34.81 76 ALA A CA 1
ATOM 580 C C . ALA A 1 76 ? -2.082 5.258 -3.139 1.00 34.45 76 ALA A C 1
ATOM 581 O O . ALA A 1 76 ? -2.310 6.364 -3.625 1.00 34.51 76 ALA A O 1
ATOM 583 N N . LEU A 1 77 ? -2.461 4.922 -1.910 1.00 34.55 77 LEU A N 1
ATOM 584 C CA . LEU A 1 77 ? -3.019 5.921 -0.993 1.00 35.59 77 LEU A CA 1
ATOM 585 C C . LEU A 1 77 ? -2.062 7.109 -0.841 1.00 36.87 77 LEU A C 1
ATOM 586 O O . LEU A 1 77 ? -2.485 8.267 -0.878 1.00 37.77 77 LEU A O 1
ATOM 591 N N . ASP A 1 78 ? -0.771 6.812 -0.722 1.00 37.49 78 ASP A N 1
ATOM 592 C CA . ASP A 1 78 ? 0.260 7.839 -0.525 1.00 38.27 78 ASP A CA 1
ATOM 593 C C . ASP A 1 78 ? 0.323 8.794 -1.720 1.00 39.09 78 ASP A C 1
ATOM 594 O O . ASP A 1 78 ? 0.299 10.009 -1.537 1.00 39.43 78 ASP A O 1
ATOM 599 N N . LYS A 1 79 ? 0.361 8.247 -2.936 1.00 39.58 79 LYS A N 1
ATOM 600 C CA . LYS A 1 79 ? 0.370 9.078 -4.151 1.00 40.59 79 LYS A CA 1
ATOM 601 C C . LYS A 1 79 ? -0.887 9.950 -4.269 1.00 39.80 79 LYS A C 1
ATOM 602 O O . LYS A 1 79 ? -0.849 11.033 -4.841 1.00 40.07 79 LYS A O 1
ATOM 608 N N . LEU A 1 80 ? -1.993 9.471 -3.715 1.00 38.96 80 LEU A N 1
ATOM 609 C CA . LEU A 1 80 ? -3.242 10.235 -3.720 1.00 39.09 80 LEU A CA 1
ATOM 610 C C . LEU A 1 80 ? -3.337 11.266 -2.583 1.00 38.80 80 LEU A C 1
ATOM 611 O O . LEU A 1 80 ? -4.383 11.886 -2.408 1.00 38.75 80 LEU A O 1
ATOM 616 N N . GLY A 1 81 ? -2.250 11.437 -1.821 1.00 38.24 81 GLY A N 1
ATOM 617 C CA . GLY A 1 81 ? -2.196 12.441 -0.752 1.00 38.13 81 GLY A CA 1
ATOM 618 C C . GLY A 1 81 ? -2.834 12.033 0.573 1.00 37.64 81 GLY A C 1
ATOM 619 O O . GLY A 1 81 ? -2.963 12.852 1.483 1.00 37.75 81 GLY A O 1
ATOM 620 N N . VAL A 1 82 ? -3.240 10.775 0.689 1.00 37.16 82 VAL A N 1
ATOM 621 C CA . VAL A 1 82 ? -3.781 10.290 1.956 1.00 37.46 82 VAL A CA 1
ATOM 622 C C . VAL A 1 82 ? -2.656 9.741 2.833 1.00 37.13 82 VAL A C 1
ATOM 623 O O . VAL A 1 82 ? -1.998 8.751 2.502 1.00 36.39 82 VAL A O 1
ATOM 627 N N . LYS A 1 83 ? -2.432 10.443 3.937 1.00 37.66 83 LYS A N 1
ATOM 628 C CA . LYS A 1 83 ? -1.280 10.217 4.794 1.00 38.04 83 LYS A CA 1
ATOM 629 C C . LYS A 1 83 ? -1.636 10.344 6.263 1.00 37.21 83 LYS A C 1
ATOM 630 O O . LYS A 1 83 ? -2.682 10.888 6.611 1.00 38.11 83 LYS A O 1
ATOM 636 N N . SER A 1 84 ? -0.750 9.825 7.107 1.00 35.75 84 SER A N 1
ATOM 637 C CA . SER A 1 84 ? -0.937 9.729 8.543 1.00 34.25 84 SER A CA 1
ATOM 638 C C . SER A 1 84 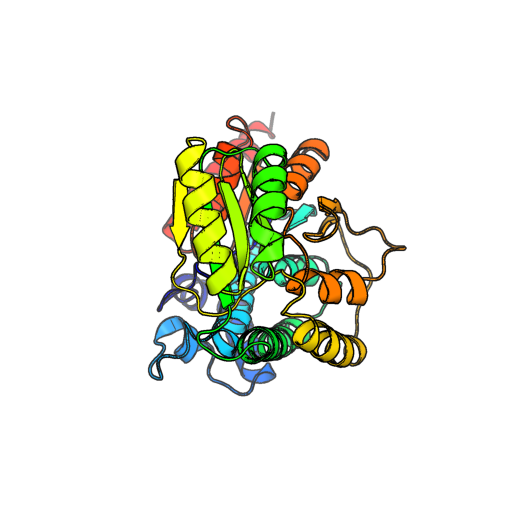? 0.406 9.398 9.180 1.00 32.76 84 SER A C 1
ATOM 639 O O . SER A 1 84 ? 1.240 8.712 8.581 1.00 31.88 84 SER A O 1
ATOM 642 N N . HIS A 1 85 ? 0.602 9.875 10.402 1.00 32.57 85 HIS A N 1
ATOM 643 C CA . HIS A 1 85 ? 1.785 9.517 11.174 1.00 32.87 85 HIS A CA 1
ATOM 644 C C . HIS A 1 85 ? 1.426 8.844 12.501 1.00 32.24 85 HIS A C 1
ATOM 645 O O . HIS A 1 85 ? 2.210 8.878 13.461 1.00 32.90 85 HIS A O 1
ATOM 652 N N . ILE A 1 86 ? 0.231 8.251 12.559 1.00 30.95 86 ILE A N 1
ATOM 653 C CA . ILE A 1 86 ? -0.171 7.406 13.693 1.00 30.23 86 ILE A CA 1
ATOM 654 C C . ILE A 1 86 ? -0.821 6.131 13.167 1.00 29.63 86 ILE A C 1
ATOM 655 O O . ILE A 1 86 ? -1.870 6.183 12.520 1.00 28.98 86 ILE A O 1
ATOM 660 N N . SER A 1 87 ? -0.190 4.989 13.425 1.00 30.03 87 SER A N 1
ATOM 661 C CA . SER A 1 87 ? -0.679 3.720 12.890 1.00 29.69 87 SER A CA 1
ATOM 662 C C . SER A 1 87 ? -0.488 2.540 13.831 1.00 29.75 87 SER A C 1
ATOM 663 O O . SER A 1 87 ? 0.244 2.619 14.816 1.00 30.13 87 SER A O 1
ATOM 666 N N . CYS A 1 88 ? -1.187 1.451 13.534 1.00 29.98 88 CYS A N 1
ATOM 667 C CA . CYS A 1 88 ? -0.955 0.189 14.217 1.00 29.75 88 CYS A CA 1
ATOM 668 C C . CYS A 1 88 ? -1.614 -0.913 13.441 1.00 29.24 88 CYS A C 1
ATOM 669 O O . CYS A 1 88 ? -2.271 -0.649 12.423 1.00 29.56 88 CYS A O 1
ATOM 672 N N . GLY A 1 89 ? -1.406 -2.137 13.919 1.00 28.56 89 GLY A N 1
ATOM 673 C CA . GLY A 1 89 ? -2.008 -3.337 13.367 1.00 28.99 89 GLY A CA 1
ATOM 674 C C . GLY A 1 89 ? -2.447 -4.275 14.483 1.00 29.68 89 GLY A C 1
ATOM 675 O O . GLY A 1 89 ? -2.438 -3.908 15.670 1.00 29.41 89 GLY A O 1
ATOM 676 N N . LEU A 1 90 ? -2.836 -5.490 14.104 1.00 29.79 90 LEU A N 1
ATOM 677 C CA . LEU A 1 90 ? -3.293 -6.486 15.073 1.00 29.93 90 LEU A CA 1
ATOM 678 C C . LEU A 1 90 ? -2.492 -7.735 14.771 1.00 29.57 90 LEU A C 1
ATOM 679 O O . LEU A 1 90 ? -2.807 -8.473 13.820 1.00 29.69 90 LEU A O 1
ATOM 684 N N . SER A 1 91 ? -1.436 -7.935 15.572 1.00 28.94 91 SER A N 1
ATOM 685 C CA . SER A 1 91 ? -0.391 -8.933 15.325 1.00 28.16 91 SER A CA 1
ATOM 686 C C . SER A 1 91 ? 0.407 -8.595 14.049 1.00 28.03 91 SER A C 1
ATOM 687 O O . SER A 1 91 ? 1.319 -7.762 14.103 1.00 28.16 91 SER A O 1
ATOM 690 N N . LEU A 1 92 ? 0.057 -9.200 12.915 1.00 27.31 92 LEU A N 1
ATOM 691 C CA . LEU A 1 92 ? 0.857 -9.064 11.694 1.00 27.49 92 LEU A CA 1
ATOM 692 C C . LEU A 1 92 ? 0.959 -7.639 11.147 1.00 28.21 92 LEU A C 1
ATOM 693 O O . LEU A 1 92 ? 2.038 -7.221 10.702 1.00 27.94 92 LEU A O 1
ATOM 698 N N . GLY A 1 93 ? -0.156 -6.908 11.165 1.00 28.84 93 GLY A N 1
ATOM 699 C CA . GLY A 1 93 ? -0.204 -5.528 10.648 1.00 28.48 93 GLY A CA 1
ATOM 700 C C . GLY A 1 93 ? 0.703 -4.541 11.385 1.00 28.66 93 GLY A C 1
ATOM 701 O O . GLY A 1 93 ? 0.934 -3.426 10.897 1.00 29.25 93 GLY A O 1
ATOM 702 N N . GLU A 1 94 ? 1.233 -4.949 12.543 1.00 27.46 94 GLU A N 1
ATOM 703 C CA . GLU A 1 94 ? 2.233 -4.147 13.25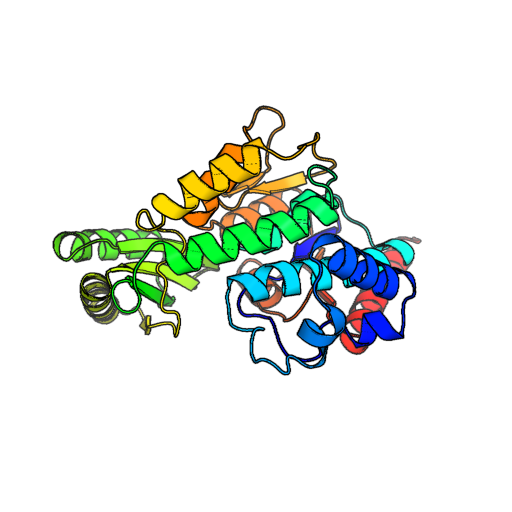7 1.00 27.50 94 GLU A CA 1
ATOM 704 C C . GLU A 1 94 ? 3.481 -3.992 12.403 1.00 27.10 94 GLU A C 1
ATOM 705 O O . GLU A 1 94 ? 4.142 -2.948 12.445 1.00 26.61 94 GLU A O 1
ATOM 711 N N . TYR A 1 95 ? 3.776 -5.019 11.597 1.00 27.00 95 TYR A N 1
ATOM 712 C CA . TYR A 1 95 ? 4.879 -4.939 10.629 1.00 26.42 95 TYR A CA 1
ATOM 713 C C . TYR A 1 95 ? 4.626 -3.907 9.531 1.00 26.98 95 TYR A C 1
ATOM 714 O O . TYR A 1 95 ? 5.524 -3.148 9.201 1.00 28.24 95 TYR A O 1
ATOM 723 N N . SER A 1 96 ? 3.411 -3.860 8.985 1.00 26.70 96 SER A N 1
ATOM 724 C CA . SER A 1 96 ? 3.091 -2.856 7.964 1.00 26.61 96 SER A CA 1
ATOM 725 C C . SER A 1 96 ? 3.226 -1.449 8.548 1.00 27.37 96 SER A C 1
ATOM 726 O O . SER A 1 96 ? 3.605 -0.522 7.852 1.00 28.14 96 SER A O 1
ATOM 729 N N . ALA A 1 97 ? 2.855 -1.291 9.814 1.00 27.28 97 ALA A N 1
ATOM 730 C CA . ALA A 1 97 ? 2.989 0.008 10.472 1.00 28.38 97 ALA A CA 1
ATOM 731 C C . ALA A 1 97 ? 4.477 0.390 10.594 1.00 30.00 97 ALA A C 1
ATOM 732 O O . ALA A 1 97 ? 4.855 1.511 10.244 1.00 31.59 97 ALA A O 1
ATOM 734 N N . LEU A 1 98 ? 5.326 -0.553 11.019 1.00 29.35 98 LEU A N 1
ATOM 735 C CA . LEU A 1 98 ? 6.761 -0.262 11.169 1.00 28.85 98 LEU A CA 1
ATOM 736 C C . LEU A 1 98 ? 7.468 0.036 9.846 1.00 28.57 98 LEU A C 1
ATOM 737 O O . LEU A 1 98 ? 8.374 0.855 9.830 1.00 28.74 98 LEU A O 1
ATOM 742 N N . ILE A 1 99 ? 7.059 -0.635 8.763 1.00 27.95 99 ILE A N 1
ATOM 743 C CA . ILE A 1 99 ? 7.524 -0.317 7.416 1.00 28.63 99 ILE A CA 1
ATOM 744 C C . ILE A 1 99 ? 7.053 1.074 7.009 1.00 30.05 99 ILE A C 1
ATOM 745 O O . ILE A 1 99 ? 7.829 1.864 6.487 1.00 31.89 99 ILE A O 1
ATOM 750 N N . HIS A 1 100 ? 5.783 1.377 7.258 1.00 29.63 100 HIS A N 1
ATOM 751 C CA . HIS A 1 100 ? 5.230 2.705 6.943 1.00 29.69 100 HIS A CA 1
ATOM 752 C C . HIS A 1 100 ? 6.060 3.774 7.657 1.00 30.08 100 HIS A C 1
ATOM 753 O O . HIS A 1 100 ? 6.374 4.813 7.072 1.00 29.89 100 HIS A O 1
ATOM 760 N N . SER A 1 101 ? 6.476 3.474 8.895 1.00 30.06 101 SER A N 1
ATOM 761 C CA . SER A 1 101 ? 7.287 4.395 9.689 1.00 30.63 101 SER A CA 1
ATOM 762 C C . SER A 1 101 ? 8.726 4.537 9.189 1.00 30.53 101 SER A C 1
ATOM 763 O O . SER A 1 101 ? 9.431 5.423 9.632 1.00 30.54 101 SER A O 1
ATOM 766 N N . GLY A 1 102 ? 9.177 3.646 8.310 1.00 31.14 102 GLY A N 1
ATOM 767 C CA . GLY A 1 102 ? 10.575 3.673 7.877 1.00 32.79 102 GLY A CA 1
ATOM 768 C C . GLY A 1 102 ? 11.541 2.928 8.795 1.00 34.24 102 GLY A C 1
ATOM 769 O O . GLY A 1 102 ? 12.740 2.881 8.524 1.00 35.07 102 GLY A O 1
ATOM 770 N N . ALA A 1 103 ? 11.031 2.330 9.877 1.00 34.48 103 ALA A N 1
ATOM 771 C CA . ALA A 1 103 ? 11.886 1.598 10.820 1.00 35.28 103 ALA A CA 1
ATOM 772 C C . ALA A 1 103 ? 12.434 0.325 10.180 1.00 36.44 103 ALA A C 1
ATOM 773 O O . ALA A 1 103 ? 13.545 -0.129 10.486 1.00 36.41 103 ALA A O 1
ATOM 775 N N . ILE A 1 104 ? 11.624 -0.249 9.293 1.00 36.88 104 ILE A N 1
ATOM 776 C CA . ILE A 1 104 ? 11.976 -1.462 8.590 1.00 37.13 104 ILE A CA 1
ATOM 777 C C . ILE A 1 104 ? 11.704 -1.232 7.111 1.00 37.69 104 ILE A C 1
ATOM 778 O O . ILE A 1 104 ? 10.708 -0.632 6.731 1.00 38.03 104 ILE A O 1
ATOM 783 N N . ASN A 1 105 ? 12.627 -1.701 6.297 1.00 38.56 105 ASN A N 1
ATOM 784 C CA . ASN A 1 105 ? 12.524 -1.666 4.852 1.00 39.54 105 ASN A CA 1
ATOM 785 C C . ASN A 1 105 ? 11.466 -2.679 4.382 1.00 37.79 105 ASN A C 1
ATOM 786 O O . ASN A 1 105 ? 11.285 -3.729 4.998 1.00 37.22 105 ASN A O 1
ATOM 791 N N . PHE A 1 106 ? 10.750 -2.350 3.313 1.00 37.03 106 PHE A N 1
ATOM 792 C CA . PHE A 1 106 ? 9.755 -3.271 2.745 1.00 36.01 106 PHE A CA 1
ATOM 793 C C . PHE A 1 106 ? 10.305 -4.674 2.404 1.00 35.99 106 PHE A C 1
ATOM 794 O O . PHE A 1 106 ? 9.768 -5.676 2.884 1.00 35.90 106 PHE A O 1
ATOM 802 N N . GLU A 1 107 ? 11.360 -4.744 1.587 1.00 36.25 107 GLU A N 1
ATOM 803 C CA . GLU A 1 107 ? 11.989 -6.028 1.229 1.00 36.82 107 GLU A CA 1
ATOM 804 C C . GLU A 1 107 ? 12.372 -6.869 2.460 1.00 36.24 107 GLU A C 1
ATOM 805 O O . GLU A 1 107 ? 12.164 -8.078 2.474 1.00 35.76 107 GLU A O 1
ATOM 811 N N . ASP A 1 108 ? 12.923 -6.218 3.481 1.00 36.08 108 ASP A N 1
ATOM 812 C CA . ASP A 1 108 ? 13.261 -6.886 4.731 1.00 36.36 108 ASP A CA 1
ATOM 813 C C . ASP A 1 108 ? 11.994 -7.273 5.475 1.00 35.65 108 ASP A C 1
ATOM 814 O O . ASP A 1 108 ? 11.919 -8.345 6.079 1.00 35.59 108 ASP A O 1
ATOM 819 N N . GLY A 1 109 ? 10.993 -6.402 5.404 1.00 35.05 109 GLY A N 1
ATOM 820 C CA . GLY A 1 109 ? 9.681 -6.686 5.970 1.00 34.13 109 GLY A CA 1
ATOM 821 C C . GLY A 1 109 ? 9.116 -7.984 5.437 1.00 34.21 109 GLY A C 1
ATOM 822 O O . GLY A 1 109 ? 8.843 -8.907 6.207 1.00 34.46 109 GLY A O 1
ATOM 823 N N . VAL A 1 110 ? 8.964 -8.085 4.119 1.00 34.27 110 VAL A N 1
ATOM 824 C CA . VAL A 1 110 ? 8.346 -9.286 3.559 1.00 34.42 110 VAL A CA 1
ATOM 825 C C . VAL A 1 110 ? 9.123 -10.554 3.861 1.00 34.62 110 VAL A C 1
ATOM 826 O O . VAL A 1 110 ? 8.522 -11.528 4.295 1.00 34.09 110 VAL A O 1
ATOM 830 N N . LYS A 1 111 ? 10.449 -10.524 3.677 1.00 35.81 111 LYS A N 1
ATOM 831 C CA . LYS A 1 111 ? 11.296 -11.672 3.998 1.00 36.63 111 LYS A CA 1
ATOM 832 C C . LYS A 1 111 ? 11.155 -12.090 5.460 1.00 35.13 111 LYS A C 1
ATOM 833 O O . LYS A 1 111 ? 11.061 -13.278 5.757 1.00 35.22 111 LYS A O 1
ATOM 839 N N . LEU A 1 112 ? 11.131 -11.113 6.363 1.00 33.86 112 LEU A N 1
ATOM 840 C CA . LEU A 1 112 ? 11.063 -11.388 7.795 1.00 33.36 112 LEU A CA 1
ATOM 841 C C . LEU A 1 112 ? 9.760 -12.078 8.224 1.00 32.57 112 LEU A C 1
ATOM 842 O O . LEU A 1 112 ? 9.787 -13.057 8.987 1.00 32.47 112 LEU A O 1
ATOM 847 N N . VAL A 1 113 ? 8.624 -11.582 7.736 1.00 31.83 113 VAL A N 1
ATOM 848 C CA . VAL A 1 113 ? 7.338 -12.126 8.182 1.00 32.11 113 VAL A CA 1
ATOM 849 C C . VAL A 1 113 ? 7.052 -13.533 7.642 1.00 32.38 113 VAL A C 1
ATOM 850 O O . VAL A 1 113 ? 6.289 -14.291 8.249 1.00 32.74 113 VAL A O 1
ATOM 854 N N . LYS A 1 114 ? 7.676 -13.880 6.525 1.00 32.43 114 LYS A N 1
ATOM 855 C CA . LYS A 1 114 ? 7.593 -15.239 6.008 1.00 33.44 114 LYS A CA 1
ATOM 856 C C . LYS A 1 114 ? 8.252 -16.176 7.024 1.00 34.03 114 LYS A C 1
ATOM 857 O O . LYS A 1 114 ? 7.687 -17.211 7.374 1.00 34.38 114 LYS A O 1
ATOM 863 N N . LYS A 1 115 ? 9.429 -15.783 7.514 1.00 34.17 115 LYS A N 1
ATOM 864 C CA . LYS A 1 115 ? 10.142 -16.563 8.517 1.00 34.94 115 LYS A CA 1
ATOM 865 C C . LYS A 1 115 ? 9.351 -16.657 9.815 1.00 34.68 115 LYS A C 1
ATOM 866 O O . LYS A 1 115 ? 9.228 -17.732 10.387 1.00 35.51 115 LYS A O 1
ATOM 872 N N . ARG A 1 116 ? 8.802 -15.523 10.250 1.00 34.01 116 ARG A N 1
ATOM 873 C CA . ARG A 1 116 ? 7.978 -15.416 11.447 1.00 33.49 116 ARG A CA 1
ATOM 874 C C . ARG A 1 116 ? 6.775 -16.351 11.373 1.00 33.37 116 ARG A C 1
ATOM 875 O O . ARG A 1 116 ? 6.478 -17.075 12.322 1.00 33.58 116 ARG A O 1
ATOM 883 N N . GLY A 1 117 ? 6.090 -16.324 10.236 1.00 33.46 117 GLY A N 1
ATOM 884 C CA . GLY A 1 117 ? 4.891 -17.126 10.034 1.00 33.69 117 GLY A CA 1
ATOM 885 C C . GLY A 1 117 ? 5.212 -18.591 10.128 1.00 35.59 117 GLY A C 1
ATOM 886 O O . GLY A 1 117 ? 4.449 -19.363 10.720 1.00 36.69 117 GLY A O 1
ATOM 887 N N . LYS A 1 118 ? 6.351 -18.966 9.542 1.00 36.48 118 LYS A N 1
ATOM 888 C CA . LYS A 1 118 ? 6.901 -20.316 9.637 1.00 37.81 118 LYS A CA 1
ATOM 889 C C . LYS A 1 118 ? 7.132 -20.691 11.101 1.00 38.34 118 LYS A C 1
ATOM 890 O O . LYS A 1 118 ? 6.698 -21.768 11.558 1.00 38.19 118 LYS A O 1
ATOM 896 N N . PHE A 1 119 ? 7.799 -19.800 11.841 1.00 37.96 119 PHE A N 1
ATOM 897 C CA . PHE A 1 119 ? 8.158 -20.093 13.230 1.00 37.65 11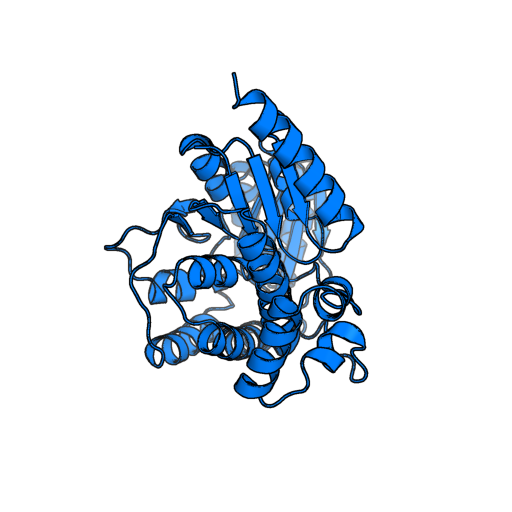9 PHE A CA 1
ATOM 898 C C . PHE A 1 119 ? 6.914 -20.222 14.120 1.00 36.80 119 PHE A C 1
ATOM 899 O O . PHE A 1 119 ? 6.827 -21.137 14.959 1.00 36.48 119 PHE A O 1
ATOM 907 N N . MET A 1 120 ? 5.954 -19.314 13.934 1.00 35.59 120 MET A N 1
ATOM 908 C CA . MET A 1 120 ? 4.727 -19.350 14.726 1.00 35.23 120 MET A CA 1
ATOM 909 C C . MET A 1 120 ? 3.928 -20.637 14.494 1.00 36.21 120 MET A C 1
ATOM 910 O O . MET A 1 120 ? 3.383 -21.214 15.444 1.00 35.13 120 MET A O 1
ATOM 915 N N . GLN A 1 121 ? 3.872 -21.085 13.235 1.00 37.43 121 GLN A N 1
ATOM 916 C CA . GLN A 1 121 ? 3.109 -22.283 12.888 1.00 38.27 121 GLN A CA 1
ATOM 917 C C . GLN A 1 121 ? 3.772 -23.557 13.411 1.00 39.25 121 GLN A C 1
ATOM 918 O O . GLN A 1 121 ? 3.080 -24.475 13.862 1.00 39.88 121 GLN A O 1
ATOM 924 N N . GLU A 1 122 ? 5.103 -23.589 13.364 1.00 39.40 122 GLU A N 1
ATOM 925 C CA . GLU A 1 122 ? 5.888 -24.773 13.725 1.00 40.58 122 GLU A CA 1
ATOM 926 C C . GLU A 1 122 ? 6.228 -24.905 15.214 1.00 40.11 122 GLU A C 1
ATOM 927 O O . GLU A 1 122 ? 6.697 -25.952 15.632 1.00 40.82 122 GLU A O 1
ATOM 933 N N . ALA A 1 123 ? 6.007 -23.851 16.001 1.00 38.90 123 ALA A N 1
ATOM 934 C CA . ALA A 1 123 ? 6.416 -23.825 17.420 1.00 38.26 123 ALA A CA 1
ATOM 935 C C . ALA A 1 123 ? 5.811 -24.961 18.243 1.00 39.13 123 ALA A C 1
ATOM 936 O O . ALA A 1 123 ? 6.501 -25.610 19.027 1.00 39.08 123 ALA A O 1
ATOM 938 N N . VAL A 1 124 ? 4.508 -25.176 18.053 1.00 39.73 124 VAL A N 1
ATOM 939 C CA . VAL A 1 124 ? 3.751 -26.212 18.743 1.00 39.63 124 VAL A CA 1
ATOM 940 C C . VAL A 1 124 ? 3.237 -27.202 17.696 1.00 39.91 124 VAL A C 1
ATOM 941 O O . VAL A 1 124 ? 2.808 -26.796 16.615 1.00 39.80 124 VAL A O 1
ATOM 945 N N . ALA A 1 125 ? 3.285 -28.491 18.023 1.00 40.76 125 ALA A N 1
ATOM 946 C CA . ALA A 1 125 ? 2.810 -29.545 17.134 1.00 41.91 125 ALA A CA 1
ATOM 947 C C . ALA A 1 125 ? 1.293 -29.450 16.950 1.00 42.42 125 ALA A C 1
ATOM 948 O O . ALA A 1 125 ? 0.578 -28.974 17.845 1.00 42.04 125 ALA A O 1
ATOM 950 N N . GLU A 1 126 ? 0.818 -29.890 15.783 1.00 42.96 126 GLU A N 1
ATOM 951 C CA . GLU A 1 126 ? -0.602 -29.864 15.431 1.00 42.86 126 GLU A CA 1
ATOM 952 C C . GLU A 1 126 ? -1.424 -30.681 16.425 1.00 42.15 126 GLU A C 1
ATOM 953 O O . GLU A 1 126 ? -1.054 -31.799 16.773 1.00 42.90 126 GLU A O 1
ATOM 959 N N . GLY A 1 127 ? -2.532 -30.107 16.881 1.00 40.57 127 GLY A N 1
ATOM 960 C CA . GLY A 1 127 ? -3.461 -30.810 17.762 1.00 40.20 127 GLY A CA 1
ATOM 961 C C . GLY A 1 127 ? -3.218 -30.683 19.257 1.00 39.20 127 GLY A C 1
ATOM 962 O O . GLY A 1 127 ? -3.927 -31.306 20.055 1.00 39.83 127 GLY A O 1
ATOM 963 N N . ILE A 1 128 ? -2.232 -29.888 19.666 1.00 37.69 128 ILE A N 1
ATOM 964 C CA . ILE A 1 128 ? -2.009 -29.739 21.106 1.00 37.32 128 ILE A CA 1
ATOM 965 C C . ILE A 1 128 ? -2.485 -28.406 21.688 1.00 35.51 128 ILE A C 1
ATOM 966 O O . ILE A 1 128 ? -2.946 -28.344 22.839 1.00 34.85 128 ILE A O 1
ATOM 971 N N . GLY A 1 129 ? -2.389 -27.349 20.885 1.00 34.23 129 GLY A N 1
ATOM 972 C CA . GLY A 1 129 ? -2.771 -26.022 21.326 1.00 33.76 129 GLY A CA 1
ATOM 973 C C . GLY A 1 129 ? -3.745 -25.422 20.341 1.00 34.11 129 GLY A C 1
ATOM 974 O O . GLY A 1 129 ? -3.847 -25.889 19.210 1.00 34.68 129 GLY A O 1
ATOM 975 N N . GLY A 1 130 ? -4.456 -24.386 20.768 1.00 33.92 130 GLY A N 1
ATOM 976 C CA . GLY A 1 130 ? -5.440 -23.720 19.911 1.00 33.02 130 GLY A CA 1
ATOM 977 C C . GLY A 1 130 ? -5.809 -22.352 20.436 1.00 31.71 130 GLY A C 1
ATOM 978 O O . GLY A 1 130 ? -5.103 -21.783 21.267 1.00 30.64 130 GLY A O 1
ATOM 979 N N . MET A 1 131 ? -6.911 -21.807 19.930 1.00 31.86 131 MET A N 1
ATOM 980 C CA . MET A 1 131 ? -7.368 -20.491 20.353 1.00 31.69 131 MET A CA 1
ATOM 981 C C . MET A 1 131 ? -8.877 -20.488 20.513 1.00 31.79 131 MET A C 1
ATOM 982 O O . MET A 1 131 ? -9.590 -21.214 19.800 1.00 32.10 131 MET A O 1
ATOM 987 N N . VAL A 1 132 ? -9.351 -19.678 21.459 1.00 30.80 132 VAL A N 1
ATOM 988 C CA . VAL A 1 132 ? -10.768 -19.600 21.768 1.00 30.53 132 VAL A CA 1
ATOM 989 C C . VAL A 1 132 ? -11.238 -18.147 21.840 1.00 30.35 132 VAL A C 1
ATOM 990 O O . VAL A 1 132 ? -10.697 -17.349 22.624 1.00 29.84 132 VAL A O 1
ATOM 994 N N . ALA A 1 133 ? -12.236 -17.816 21.017 1.00 30.99 133 ALA A N 1
ATOM 995 C CA . ALA A 1 133 ? -12.926 -16.526 21.103 1.00 32.44 133 ALA A CA 1
ATOM 996 C C . ALA A 1 133 ? -13.776 -16.474 22.382 1.00 33.28 133 ALA A C 1
ATOM 997 O O . ALA A 1 133 ? -14.481 -17.427 22.706 1.00 33.80 133 ALA A O 1
ATOM 999 N N . VAL A 1 134 ? -13.686 -15.368 23.115 1.00 33.56 134 VAL A N 1
ATOM 1000 C CA . VAL A 1 134 ? -14.422 -15.207 24.377 1.00 33.75 134 VAL A CA 1
ATOM 1001 C C . VAL A 1 134 ? -15.316 -13.966 24.260 1.00 34.14 134 VAL A C 1
ATOM 1002 O O . VAL A 1 134 ? -14.824 -12.866 24.031 1.00 33.34 134 VAL A O 1
ATOM 1006 N N . LEU A 1 135 ? -16.623 -14.162 24.408 1.00 35.44 135 LEU A N 1
ATOM 1007 C CA . LEU A 1 135 ? -17.586 -13.084 24.220 1.00 36.97 135 LEU A CA 1
ATOM 1008 C C . LEU A 1 135 ? -18.241 -12.658 25.527 1.00 37.39 135 LEU A C 1
ATOM 1009 O O . LEU A 1 135 ? -18.448 -13.482 26.413 1.00 37.21 135 LEU A O 1
ATOM 1014 N N . ARG A 1 136 ? -18.544 -11.364 25.633 1.00 38.25 136 ARG A N 1
ATOM 1015 C CA . ARG A 1 136 ? -19.335 -10.797 26.741 1.00 39.89 136 ARG A CA 1
ATOM 1016 C C . ARG A 1 136 ? -18.677 -10.974 28.119 1.00 40.03 136 ARG A C 1
ATOM 1017 O O . ARG A 1 136 ? -19.365 -11.217 29.130 1.00 40.29 136 ARG A O 1
ATOM 1025 N N . MET A 1 137 ? -17.351 -10.871 28.149 1.00 38.80 137 M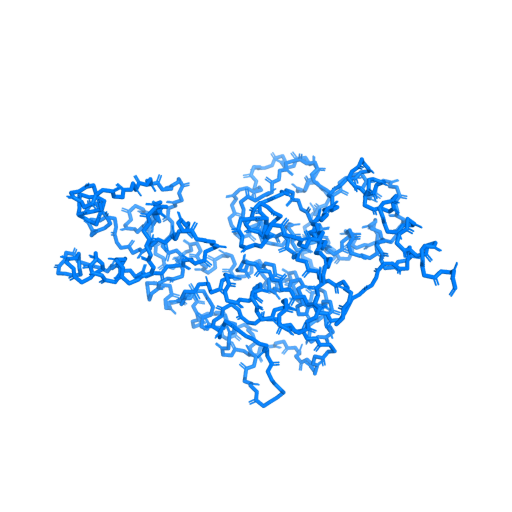ET A N 1
ATOM 1026 C CA . MET A 1 137 ? -16.604 -10.945 29.388 1.00 38.97 137 MET A CA 1
ATOM 1027 C C . MET A 1 137 ? -15.612 -9.799 29.402 1.00 37.74 137 MET A C 1
ATOM 1028 O O . MET A 1 137 ? -14.967 -9.525 28.389 1.00 37.03 137 MET A O 1
ATOM 1033 N N . THR A 1 138 ? -15.464 -9.155 30.558 1.00 37.36 138 THR A N 1
ATOM 1034 C CA . THR A 1 138 ? -14.412 -8.156 30.751 1.00 36.12 138 THR A CA 1
ATOM 1035 C C . THR A 1 138 ? -13.076 -8.884 30.901 1.00 35.41 138 THR A C 1
ATOM 1036 O O . THR A 1 138 ? -13.058 -10.097 31.173 1.00 35.33 138 THR A O 1
ATOM 1040 N N . PRO A 1 139 ? -11.949 -8.160 30.716 1.00 34.90 139 PRO A N 1
ATOM 1041 C CA . PRO A 1 139 ? -10.644 -8.775 30.973 1.00 33.78 139 PRO A CA 1
ATOM 1042 C C . PRO A 1 139 ? -10.558 -9.389 32.370 1.00 33.37 139 PRO A C 1
ATOM 1043 O O . PRO A 1 139 ? -10.001 -10.476 32.537 1.00 32.21 139 PRO A O 1
ATOM 1047 N N . GLU A 1 140 ? -11.102 -8.688 33.365 1.00 34.04 140 GLU A N 1
ATOM 1048 C CA . GLU A 1 140 ? -11.034 -9.143 34.757 1.00 34.38 140 GLU A CA 1
ATOM 1049 C C . GLU A 1 140 ? -11.709 -10.493 34.947 1.00 34.06 140 GLU A C 1
ATOM 1050 O O . GLU A 1 140 ? -11.190 -11.350 35.660 1.00 34.49 140 GLU A O 1
ATOM 1056 N N . GLN A 1 141 ? -12.865 -10.668 34.308 1.00 33.85 141 GLN A N 1
ATOM 1057 C CA . GLN A 1 141 ? -13.573 -11.941 34.330 1.00 33.91 141 GLN A CA 1
ATOM 1058 C C . GLN A 1 141 ? -12.737 -13.030 33.691 1.00 33.22 141 GLN A C 1
ATOM 1059 O O . GLN A 1 141 ? -12.644 -14.137 34.215 1.00 32.88 141 GLN A O 1
ATOM 1065 N N . VAL A 1 142 ? -12.130 -12.710 32.553 1.00 32.95 142 VAL A N 1
ATOM 1066 C CA . VAL A 1 142 ? -11.281 -13.666 31.868 1.00 32.52 142 VAL A CA 1
ATOM 1067 C C . VAL A 1 142 ? -10.078 -14.050 32.738 1.00 33.37 142 VAL A C 1
ATOM 1068 O O . VAL A 1 142 ? -9.627 -15.202 32.698 1.00 33.92 142 VAL A O 1
ATOM 1072 N N . ASP A 1 143 ? -9.607 -13.126 33.580 1.00 33.51 143 ASP A N 1
ATOM 1073 C CA . ASP A 1 143 ? -8.555 -13.471 34.533 1.00 34.49 143 ASP A CA 1
ATOM 1074 C C . ASP A 1 143 ? -9.008 -14.543 35.507 1.00 36.14 143 ASP A C 1
ATOM 1075 O O . ASP A 1 143 ? -8.231 -15.418 35.873 1.00 36.84 143 ASP A O 1
ATOM 1080 N N . GLU A 1 144 ? -10.273 -14.478 35.916 1.00 37.32 144 GLU A N 1
ATOM 1081 C CA . GLU A 1 144 ? -10.822 -15.470 36.819 1.00 38.51 144 GLU A CA 1
ATOM 1082 C C . GLU A 1 144 ? -10.899 -16.838 36.130 1.00 37.62 144 GLU A C 1
ATOM 1083 O O . GLU A 1 144 ? -10.543 -17.852 36.730 1.00 38.22 144 GLU A O 1
ATOM 1089 N N . ILE A 1 145 ? -11.347 -16.855 34.875 1.00 36.15 145 ILE A N 1
ATOM 1090 C CA . ILE A 1 145 ? -11.345 -18.068 34.045 1.00 35.93 145 ILE A CA 1
ATOM 1091 C C . ILE A 1 145 ? -9.946 -18.682 33.887 1.00 35.52 145 ILE A C 1
ATOM 1092 O O . ILE A 1 145 ? -9.760 -19.886 34.120 1.00 35.01 145 ILE A O 1
ATOM 1097 N N . ILE A 1 146 ? -8.982 -17.847 33.487 1.00 35.32 146 ILE A N 1
ATOM 1098 C CA . ILE A 1 146 ? -7.581 -18.257 33.370 1.00 35.89 146 ILE A CA 1
ATOM 1099 C C . ILE A 1 146 ? -7.109 -18.912 34.687 1.00 37.61 146 ILE A C 1
ATOM 1100 O O . ILE A 1 146 ? -6.517 -19.983 34.671 1.00 38.29 146 ILE A O 1
ATOM 1105 N N . GLU A 1 147 ? -7.437 -18.285 35.809 1.00 38.53 147 GLU A N 1
ATOM 1106 C CA . GLU A 1 147 ? -7.126 -18.796 37.142 1.00 40.35 147 GLU A CA 1
ATOM 1107 C C . GLU A 1 147 ? -7.656 -20.210 37.358 1.00 40.39 147 GLU A C 1
ATOM 1108 O O . GLU A 1 147 ? -6.919 -21.097 37.785 1.00 40.86 147 GLU A O 1
ATOM 1114 N N . LYS A 1 148 ? -8.931 -20.418 37.050 1.00 39.86 148 LYS A N 1
ATOM 1115 C CA . LYS A 1 148 ? -9.568 -21.706 37.274 1.00 40.12 148 LYS A CA 1
ATOM 1116 C C . LYS A 1 148 ? -9.063 -22.775 36.324 1.00 38.84 148 LYS A C 1
ATOM 1117 O O . LYS A 1 148 ? -9.086 -23.962 36.666 1.00 39.98 148 LYS A O 1
ATOM 1123 N N . SER A 1 149 ? -8.613 -22.356 35.140 1.00 36.54 149 SER A N 1
ATOM 1124 C CA . SER A 1 149 ? -8.270 -23.290 34.065 1.00 35.88 149 SER A CA 1
ATOM 1125 C C . SER A 1 149 ? -6.799 -23.693 34.070 1.00 36.34 149 SER A C 1
ATOM 1126 O O . SER A 1 149 ? -6.441 -24.702 33.474 1.00 36.28 149 SER A O 1
ATOM 1129 N N . SER A 1 150 ? -5.956 -22.914 34.752 1.00 37.00 150 SER A N 1
ATOM 1130 C CA . SER A 1 150 ? -4.503 -23.122 34.705 1.00 37.36 150 SER A CA 1
ATOM 1131 C C . SER A 1 150 ? -3.979 -24.429 35.329 1.00 37.59 150 SER A C 1
ATOM 1132 O O . SER A 1 150 ? -2.934 -24.911 34.915 1.00 37.49 150 SER A O 1
ATOM 1135 N N . PRO A 1 151 ? -4.700 -25.010 36.310 1.00 38.10 151 PRO A N 1
ATOM 1136 C CA . PRO A 1 151 ? -4.273 -26.341 36.768 1.00 38.92 151 PRO A CA 1
ATOM 1137 C C . PRO A 1 151 ? -4.416 -27.442 35.702 1.00 39.01 151 PRO A C 1
ATOM 1138 O O . PRO A 1 151 ? -3.876 -28.527 35.874 1.00 39.33 151 PRO A O 1
ATOM 1142 N N . TYR A 1 152 ? -5.134 -27.161 34.613 1.00 38.80 152 TYR A N 1
ATOM 1143 C CA . TYR A 1 152 ? -5.375 -28.163 33.573 1.00 38.67 152 TYR A CA 1
ATOM 1144 C C . TYR A 1 152 ? -4.394 -27.996 32.432 1.00 37.90 152 TYR A C 1
ATOM 1145 O O . TYR A 1 152 ? -4.398 -28.769 31.464 1.00 38.23 152 TYR A O 1
ATOM 1154 N N . GLY A 1 153 ? -3.542 -26.989 32.562 1.00 37.10 153 GLY A N 1
ATOM 1155 C CA . GLY A 1 153 ? -2.552 -26.681 31.544 1.00 36.99 153 GLY A CA 1
ATOM 1156 C C . GLY A 1 153 ? -2.605 -25.225 31.140 1.00 36.34 153 GLY A C 1
ATOM 1157 O O . GLY A 1 153 ? -3.396 -24.444 31.692 1.00 35.56 153 GLY A O 1
ATOM 1158 N N . ILE A 1 154 ? -1.775 -24.870 30.157 1.00 36.18 154 ILE A N 1
ATOM 1159 C CA . ILE A 1 154 ? -1.562 -23.470 29.785 1.00 35.56 154 ILE A CA 1
ATOM 1160 C C . ILE A 1 154 ? -2.761 -22.792 29.131 1.00 34.93 154 ILE A C 1
ATOM 1161 O O . ILE A 1 154 ? -3.226 -23.195 28.059 1.00 34.52 154 ILE A O 1
ATOM 1166 N N . VAL A 1 155 ? -3.256 -21.754 29.796 1.00 34.45 155 VAL A N 1
ATOM 1167 C CA . VAL A 1 155 ? -4.222 -20.839 29.190 1.00 33.79 155 VAL A CA 1
ATOM 1168 C C . VAL A 1 155 ? -3.880 -19.398 29.589 1.00 33.40 155 VAL A C 1
ATOM 1169 O O . VAL A 1 155 ? -3.649 -19.090 30.765 1.00 33.52 155 VAL A O 1
ATOM 1173 N N . GLU A 1 156 ? -3.832 -18.533 28.585 1.00 33.01 156 GLU A N 1
ATOM 1174 C CA . GLU A 1 156 ? -3.406 -17.156 28.746 1.00 33.22 156 GLU A CA 1
ATOM 1175 C C . GLU A 1 156 ? -4.253 -16.278 27.818 1.00 32.84 156 GLU A C 1
ATOM 1176 O O . GLU A 1 156 ? -4.811 -16.771 26.829 1.00 31.81 156 GLU A O 1
ATOM 1182 N N . GLY A 1 157 ? -4.379 -14.990 28.149 1.00 32.74 157 GLY A N 1
ATOM 1183 C CA . GLY A 1 157 ? -5.000 -14.034 27.226 1.00 32.66 157 GLY A CA 1
ATOM 1184 C C . GLY A 1 157 ? -4.133 -13.903 25.978 1.00 32.44 157 GLY A C 1
ATOM 1185 O O . GLY A 1 157 ? -2.906 -13.861 26.080 1.00 33.21 157 GLY A O 1
ATOM 1186 N N . ALA A 1 158 ? -4.769 -13.864 24.805 1.00 31.19 158 ALA A N 1
ATOM 1187 C CA . ALA A 1 158 ? -4.062 -13.826 23.515 1.00 30.11 158 ALA A CA 1
ATOM 1188 C C . ALA A 1 158 ? -4.385 -12.550 22.708 1.00 29.24 158 ALA A C 1
ATOM 1189 O O . ALA A 1 158 ? -3.498 -11.963 22.071 1.00 27.43 158 ALA A O 1
ATOM 1191 N N . ASN A 1 159 ? -5.651 -12.137 22.744 1.00 30.37 159 ASN A N 1
ATOM 1192 C CA . ASN A 1 159 ? -6.097 -10.906 22.086 1.00 31.79 159 ASN A CA 1
ATOM 1193 C C . ASN A 1 159 ? -7.111 -10.163 22.935 1.00 31.92 159 ASN A C 1
ATOM 1194 O O . ASN A 1 159 ? -7.947 -10.779 23.592 1.00 32.63 159 ASN A O 1
ATOM 1199 N N . TYR A 1 160 ? -7.012 -8.841 22.936 1.00 31.80 160 TYR A N 1
ATOM 1200 C CA . TYR A 1 160 ? -8.004 -7.960 23.556 1.00 31.64 160 TYR A CA 1
ATOM 1201 C C . TYR A 1 160 ? -8.407 -6.984 22.453 1.00 30.95 160 TYR A C 1
ATOM 1202 O O . TYR A 1 160 ? -7.733 -5.995 22.195 1.00 30.79 160 TYR A O 1
ATOM 1211 N N . ASN A 1 161 ? -9.495 -7.312 21.771 1.00 30.67 161 ASN A N 1
ATOM 1212 C CA . ASN A 1 161 ? -9.823 -6.655 20.516 1.00 30.71 161 ASN A CA 1
ATOM 1213 C C . ASN A 1 161 ? -10.844 -5.538 20.630 1.00 31.62 161 ASN A C 1
ATOM 1214 O O . ASN A 1 161 ? -10.748 -4.546 19.904 1.00 31.44 161 ASN A O 1
ATOM 1219 N N . SER A 1 162 ? -11.819 -5.708 21.531 1.00 32.04 162 SER A N 1
ATOM 1220 C CA . SER A 1 162 ? -12.875 -4.719 21.759 1.00 32.78 162 SER A CA 1
ATOM 1221 C C . SER A 1 162 ? -13.682 -5.142 22.998 1.00 33.39 162 SER A C 1
ATOM 1222 O O . SER A 1 162 ? -13.477 -6.247 23.485 1.00 33.22 162 SER A O 1
ATOM 1225 N N . PRO A 1 163 ? -14.601 -4.276 23.512 1.00 33.89 163 PRO A N 1
ATOM 1226 C CA . PRO A 1 163 ? -15.403 -4.655 24.703 1.00 34.07 163 PRO A CA 1
ATOM 1227 C C . PRO A 1 163 ? -16.221 -5.920 24.435 1.00 34.35 163 PRO A C 1
ATOM 1228 O O . PRO A 1 163 ? -16.970 -5.975 23.457 1.00 35.19 163 PRO A O 1
ATOM 1232 N N . GLY A 1 164 ? -16.087 -6.931 25.278 1.00 33.96 164 GLY A N 1
ATOM 1233 C CA . GLY A 1 164 ? -16.747 -8.211 24.985 1.00 34.28 164 GLY A CA 1
ATOM 1234 C C . GLY A 1 164 ? -16.148 -9.058 23.855 1.00 33.71 164 GLY A C 1
ATOM 1235 O O . GLY A 1 164 ? -16.761 -10.042 23.414 1.00 33.27 164 GLY A O 1
ATOM 1236 N N . GLN A 1 165 ? -14.955 -8.702 23.383 1.00 34.12 165 GLN A N 1
ATOM 1237 C CA . GLN A 1 165 ? -14.260 -9.537 22.379 1.00 34.08 165 GLN A CA 1
ATOM 1238 C C . GLN A 1 165 ? -12.790 -9.791 22.720 1.00 33.11 165 GLN A C 1
ATOM 1239 O O . GLN A 1 165 ? -11.904 -8.966 22.452 1.00 32.38 165 GLN A O 1
ATOM 1245 N N . ILE A 1 166 ? -12.565 -10.945 23.352 1.00 32.44 166 ILE A N 1
ATOM 1246 C CA . ILE A 1 166 ? -11.251 -11.380 23.810 1.00 31.20 166 ILE A CA 1
ATOM 1247 C C . ILE A 1 166 ? -10.908 -12.698 23.108 1.00 30.46 166 ILE A C 1
ATOM 1248 O O . ILE A 1 166 ? -11.810 -13.412 22.680 1.00 30.85 166 ILE A O 1
ATOM 1253 N N . VAL A 1 167 ? -9.618 -12.987 22.941 1.00 29.36 167 VAL A N 1
ATOM 1254 C CA . VAL A 1 167 ? -9.204 -14.335 22.546 1.00 29.42 167 VAL A CA 1
ATOM 1255 C C . VAL A 1 167 ? -8.247 -14.902 23.585 1.00 28.96 167 VAL A C 1
ATOM 1256 O O . VAL A 1 167 ? -7.335 -14.218 24.044 1.00 28.87 167 VAL A O 1
ATOM 1260 N N . ILE A 1 168 ? -8.470 -16.150 23.981 1.00 28.84 168 ILE A N 1
ATOM 1261 C CA . ILE A 1 168 ? -7.500 -16.842 24.834 1.00 28.33 168 ILE A CA 1
ATOM 1262 C C . ILE A 1 168 ? -6.847 -17.994 24.084 1.00 28.60 168 ILE A C 1
ATOM 1263 O O . ILE A 1 168 ? -7.452 -18.586 23.190 1.00 28.75 168 ILE A O 1
ATOM 1268 N N . SER A 1 169 ? -5.613 -18.327 24.444 1.00 29.34 169 SER A N 1
ATOM 1269 C CA . SER A 1 169 ? -4.929 -19.444 23.778 1.00 29.63 169 SER A CA 1
ATOM 1270 C C . SER A 1 169 ? -4.109 -20.266 24.763 1.00 30.49 169 SER A C 1
ATOM 1271 O O . SER A 1 169 ? -3.883 -19.853 25.912 1.00 31.38 169 SER A O 1
ATOM 1274 N N . GLY A 1 170 ? -3.677 -21.436 24.316 1.00 29.86 170 GLY A N 1
ATOM 1275 C CA . GLY A 1 170 ? -2.979 -22.359 25.194 1.00 30.14 170 GLY A CA 1
ATOM 1276 C C . GLY A 1 170 ? -3.229 -23.797 24.788 1.00 29.93 170 GLY A C 1
ATOM 1277 O O . GLY A 1 170 ? -3.545 -24.075 23.627 1.00 30.05 170 GLY A O 1
ATOM 1278 N N . GLU A 1 171 ? -3.094 -24.715 25.737 1.00 29.35 171 GLU A N 1
ATOM 1279 C CA . GLU A 1 171 ? -3.282 -26.129 25.427 1.00 29.34 171 GLU A CA 1
ATOM 1280 C C . GLU A 1 171 ? -4.754 -26.449 25.289 1.00 29.07 171 GLU A C 1
ATOM 1281 O O . GLU A 1 171 ? -5.566 -25.991 26.086 1.00 27.49 171 GLU A O 1
ATOM 1287 N N . LEU A 1 172 ? -5.072 -27.247 24.269 1.00 30.55 172 LEU A N 1
ATOM 1288 C CA . LEU A 1 172 ? -6.449 -27.606 23.936 1.00 32.23 172 LEU A CA 1
ATOM 1289 C C . LEU A 1 172 ? -7.177 -28.228 25.103 1.00 33.07 172 LEU A C 1
ATOM 1290 O O . LEU A 1 172 ? -8.347 -27.950 25.339 1.00 33.57 172 LEU A O 1
ATOM 1295 N N . VAL A 1 173 ? -6.465 -29.061 25.847 1.00 33.06 173 VAL A N 1
ATOM 1296 C CA . VAL A 1 173 ? -7.053 -29.744 26.964 1.00 34.09 173 VAL A CA 1
ATOM 1297 C C . VAL A 1 173 ? -7.460 -28.744 28.069 1.00 34.35 173 VAL A C 1
ATOM 1298 O O . VAL A 1 173 ? -8.531 -28.879 28.672 1.00 34.87 173 VAL A O 1
ATOM 1302 N N . ALA A 1 174 ? -6.640 -27.712 28.289 1.00 34.11 174 ALA A N 1
ATOM 1303 C CA . ALA A 1 174 ? -6.968 -26.657 29.263 1.00 34.42 174 ALA A CA 1
ATOM 1304 C C . ALA A 1 174 ? -8.019 -25.691 28.719 1.00 34.19 174 ALA A C 1
ATOM 1305 O O . ALA A 1 174 ? -8.900 -25.240 29.456 1.00 33.95 174 ALA A O 1
ATOM 1307 N N . LEU A 1 175 ? -7.921 -25.396 27.423 1.00 34.63 175 LEU A N 1
ATOM 1308 C CA . LEU A 1 175 ? -8.888 -24.541 26.723 1.00 35.54 175 LEU A CA 1
ATOM 1309 C C . LEU A 1 175 ? -10.308 -25.104 26.805 1.00 37.89 175 LEU A C 1
ATOM 1310 O O . LEU A 1 175 ? -11.275 -24.359 26.928 1.00 38.33 175 LEU A O 1
ATOM 1315 N N . GLU A 1 176 ? -10.416 -26.427 26.748 1.00 39.52 176 GLU A N 1
ATOM 1316 C CA . GLU A 1 176 ? -11.690 -27.109 26.883 1.00 40.99 176 GLU A CA 1
ATOM 1317 C C . GLU A 1 176 ? -12.305 -26.825 28.245 1.00 40.45 176 GLU A C 1
ATOM 1318 O O . GLU A 1 176 ? -13.508 -26.611 28.349 1.00 41.14 176 GLU A O 1
ATOM 1324 N N . LYS A 1 177 ? -11.489 -26.840 29.294 1.00 39.80 177 LYS A N 1
ATOM 1325 C CA . LYS A 1 177 ? -11.997 -26.527 30.631 1.00 40.20 177 LYS A CA 1
ATOM 1326 C C . LYS A 1 177 ? -12.425 -25.054 30.769 1.00 38.86 177 LYS A C 1
ATOM 1327 O O . LYS A 1 177 ? -13.452 -24.751 31.388 1.00 38.81 177 LYS A O 1
ATOM 1333 N N . ALA A 1 178 ? -11.641 -24.155 30.169 1.00 37.43 178 ALA A N 1
ATOM 1334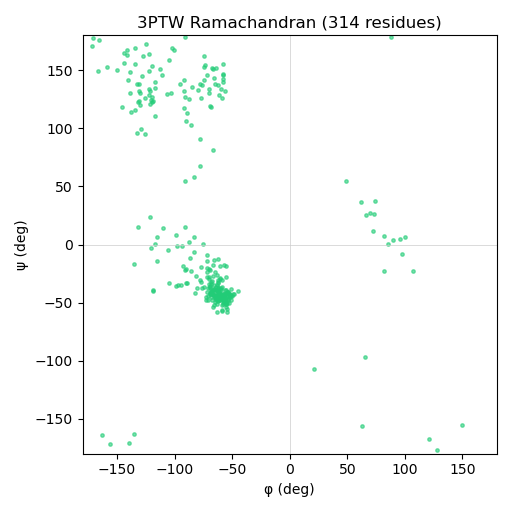 C CA . ALA A 1 178 ? -11.934 -22.722 30.170 1.00 36.84 178 ALA A CA 1
ATOM 1335 C C . ALA A 1 178 ? -13.299 -22.438 29.552 1.00 37.17 178 ALA A C 1
ATOM 1336 O O . ALA A 1 178 ? -14.075 -21.643 30.095 1.00 36.55 178 ALA A O 1
ATOM 1338 N N . MET A 1 179 ? -13.573 -23.102 28.426 1.00 38.01 179 MET A N 1
ATOM 1339 C CA . MET A 1 179 ? -14.864 -23.009 27.737 1.00 39.32 179 MET A CA 1
ATOM 1340 C C . MET A 1 179 ? -16.027 -23.418 28.643 1.00 40.03 179 MET A C 1
ATOM 1341 O O . MET A 1 179 ? -17.048 -22.725 28.675 1.00 40.65 179 MET A O 1
ATOM 1346 N N . GLU A 1 180 ? -15.866 -24.531 29.370 1.00 40.30 180 GLU A N 1
ATOM 1347 C CA . GLU A 1 180 ? -16.818 -24.953 30.408 1.00 41.34 180 GLU A CA 1
ATOM 1348 C C . GLU A 1 180 ? -17.027 -23.840 31.431 1.00 40.68 180 GLU A C 1
ATOM 1349 O O . GLU A 1 180 ? -18.161 -23.448 31.681 1.00 41.04 180 GLU A O 1
ATOM 1355 N N . PHE A 1 181 ? -15.935 -23.335 32.010 1.00 39.71 181 PHE A N 1
ATOM 1356 C CA . PHE A 1 181 ? -16.004 -22.270 33.020 1.00 39.64 181 PHE A CA 1
ATOM 1357 C C . PHE A 1 181 ? -16.650 -20.978 32.493 1.00 38.91 181 PHE A C 1
ATOM 1358 O O . PHE A 1 181 ? -17.417 -20.322 33.214 1.00 38.95 181 PHE A O 1
ATOM 1366 N N . ILE A 1 182 ? -16.355 -20.624 31.244 1.00 38.25 182 ILE A N 1
ATOM 1367 C CA . ILE A 1 182 ? -16.949 -19.430 30.626 1.00 39.01 182 ILE A CA 1
ATOM 1368 C C . ILE A 1 182 ? -18.480 -19.550 30.561 1.00 42.00 182 ILE A C 1
ATOM 1369 O O . ILE A 1 182 ? -19.202 -18.609 30.918 1.00 41.71 182 ILE A O 1
ATOM 1374 N N . LYS A 1 183 ? -18.966 -20.717 30.137 1.00 45.12 183 LYS A N 1
ATOM 1375 C CA . LYS A 1 183 ? -20.411 -20.988 30.091 1.00 48.32 183 LYS A CA 1
ATOM 1376 C C . LYS A 1 183 ? -21.088 -20.766 31.439 1.00 49.93 183 LYS A C 1
ATOM 1377 O O . LYS A 1 183 ? -22.069 -20.031 31.541 1.00 50.80 183 LYS A O 1
ATOM 1383 N N . GLU A 1 184 ? -20.529 -21.381 32.472 1.00 50.64 184 GLU A N 1
ATOM 1384 C CA . GLU A 1 184 ? -21.110 -21.372 33.813 1.00 51.31 184 GLU A CA 1
ATOM 1385 C C . GLU A 1 184 ? -21.322 -19.975 34.383 1.00 51.63 184 GLU A C 1
ATOM 1386 O O . GLU A 1 184 ? -22.083 -19.806 35.336 1.00 52.88 184 GLU A O 1
ATOM 1392 N N . VAL A 1 185 ? -20.656 -18.983 33.798 1.00 50.34 185 VAL A N 1
ATOM 1393 C CA . VAL A 1 185 ? -20.678 -17.629 34.330 1.00 50.35 185 VAL A CA 1
ATOM 1394 C C . VAL A 1 185 ? -21.347 -16.624 33.373 1.00 50.03 185 VAL A C 1
ATOM 1395 O O . VAL A 1 185 ? -21.347 -15.419 33.626 1.00 50.41 185 VAL A O 1
ATOM 1399 N N . GLY A 1 186 ? -21.925 -17.125 32.284 1.00 49.22 186 GLY A N 1
ATOM 1400 C CA . GLY A 1 186 ? -22.761 -16.301 31.417 1.00 48.74 186 GLY A CA 1
ATOM 1401 C C . GLY A 1 186 ? -22.071 -15.692 30.214 1.00 47.46 186 GLY A C 1
ATOM 1402 O O . GLY A 1 186 ? -22.671 -14.896 29.484 1.00 47.98 186 GLY A O 1
ATOM 1403 N N . GLY A 1 187 ? -20.806 -16.051 30.012 1.00 45.54 187 GLY A N 1
ATOM 1404 C CA . GLY A 1 187 ? -20.102 -15.689 28.801 1.00 43.48 187 GLY A CA 1
ATOM 1405 C C . GLY A 1 187 ? -20.271 -16.769 27.748 1.00 42.30 187 GLY A C 1
ATOM 1406 O O . GLY A 1 187 ? -20.914 -17.799 27.986 1.00 42.17 187 GLY A O 1
ATOM 1407 N N . ARG A 1 188 ? -19.685 -16.526 26.581 1.00 41.01 188 ARG A N 1
ATOM 1408 C CA . ARG A 1 188 ? -19.715 -17.481 25.480 1.00 40.26 188 ARG A CA 1
ATOM 1409 C C . ARG A 1 188 ? -18.298 -17.694 25.013 1.00 38.44 188 ARG A C 1
ATOM 1410 O O . ARG A 1 188 ? -17.488 -16.765 25.013 1.00 37.11 188 ARG A O 1
ATOM 1418 N N . ALA A 1 189 ? -18.010 -18.922 24.610 1.00 38.80 189 ALA A N 1
ATOM 1419 C CA . ALA A 1 189 ? -16.695 -19.282 24.117 1.00 38.86 189 ALA A CA 1
ATOM 1420 C C . ALA A 1 189 ? -16.845 -20.038 22.811 1.00 40.26 189 ALA A C 1
ATOM 1421 O O . ALA A 1 189 ? -17.667 -20.947 22.705 1.00 40.89 189 ALA A O 1
ATOM 1423 N N . ILE A 1 190 ? -16.064 -19.641 21.812 1.00 41.10 190 ILE A N 1
ATOM 1424 C CA . ILE A 1 190 ? -16.053 -20.334 20.526 1.00 42.94 190 ILE A CA 1
ATOM 1425 C C . ILE A 1 190 ? -14.646 -20.837 20.266 1.00 43.05 190 ILE A C 1
ATOM 1426 O O . ILE A 1 190 ? -13.697 -20.058 20.269 1.00 42.98 190 ILE A O 1
ATOM 1431 N N . LYS A 1 191 ? -14.508 -22.136 20.040 1.00 44.16 191 LYS A N 1
ATOM 1432 C CA . LYS A 1 191 ? -13.219 -22.669 19.620 1.00 45.04 191 LYS A CA 1
ATOM 1433 C C . LYS A 1 191 ? -12.941 -22.185 18.199 1.00 45.36 191 LYS A C 1
ATOM 1434 O O . LYS A 1 191 ? -13.711 -22.455 17.279 1.00 45.93 191 LYS A O 1
ATOM 1440 N N . LEU A 1 192 ? -11.857 -21.436 18.036 1.00 45.26 192 LEU A N 1
ATOM 1441 C CA . LEU A 1 192 ? -11.477 -20.919 16.736 1.00 45.75 192 LEU A CA 1
ATOM 1442 C C . LEU A 1 192 ? -10.912 -22.050 15.872 1.00 47.32 192 LEU A C 1
ATOM 1443 O O . LEU A 1 192 ? -10.436 -23.056 16.408 1.00 46.84 192 LEU A O 1
ATOM 1448 N N . PRO A 1 193 ? -10.996 -21.907 14.533 1.00 48.94 193 PRO A N 1
ATOM 1449 C CA . PRO A 1 193 ? -10.510 -22.973 13.654 1.00 50.57 193 PRO A CA 1
ATOM 1450 C C . PRO A 1 193 ? -9.030 -22.749 13.292 1.00 50.85 193 PRO A C 1
ATOM 1451 O O . PRO A 1 193 ? -8.664 -22.669 12.114 1.00 51.43 193 PRO A O 1
ATOM 1455 N N . VAL A 1 194 ? -8.201 -22.613 14.323 1.00 50.34 194 VAL A N 1
ATOM 1456 C CA . VAL A 1 194 ? -6.757 -22.444 14.164 1.00 50.05 194 VAL A CA 1
ATOM 1457 C C . VAL A 1 194 ? -6.134 -23.588 14.933 1.00 49.41 194 VAL A C 1
ATOM 1458 O O . VAL A 1 194 ? -6.701 -24.038 15.922 1.00 50.04 194 VAL A O 1
ATOM 1462 N N . SER A 1 195 ? -4.977 -24.063 14.490 1.00 48.48 195 SER A N 1
ATOM 1463 C CA . SER A 1 195 ? -4.309 -25.159 15.193 1.00 48.16 195 SER A CA 1
ATOM 1464 C C . SER A 1 195 ? -3.020 -24.751 15.925 1.00 45.89 195 SER A C 1
ATOM 1465 O O . SER A 1 195 ? -2.239 -25.617 16.331 1.00 46.93 195 SER A O 1
ATOM 1468 N N . ALA A 1 196 ? -2.810 -23.447 16.097 1.00 42.55 196 ALA A N 1
ATOM 1469 C CA . ALA A 1 196 ? -1.614 -22.940 16.767 1.00 40.30 196 ALA A CA 1
ATOM 1470 C C . ALA A 1 196 ? -1.972 -21.938 17.857 1.00 38.56 196 ALA A C 1
ATOM 1471 O O . ALA A 1 196 ? -2.719 -21.007 17.598 1.00 38.33 196 ALA A O 1
ATOM 1473 N N . PRO A 1 197 ? -1.426 -22.122 19.074 1.00 37.32 197 PRO A N 1
ATOM 1474 C CA . PRO A 1 197 ? -1.727 -21.247 20.212 1.00 36.22 197 PRO A CA 1
ATOM 1475 C C . PRO A 1 197 ? -0.979 -19.922 20.152 1.00 35.13 197 PRO A C 1
ATOM 1476 O O . PRO A 1 197 ? -0.096 -19.660 20.986 1.00 34.45 197 PRO A O 1
ATOM 1480 N N . PHE A 1 198 ? -1.329 -19.090 19.166 1.00 34.12 198 PHE A N 1
ATOM 1481 C CA . PHE A 1 198 ? -0.671 -17.806 19.009 1.00 33.85 198 PHE A CA 1
ATOM 1482 C C . PHE A 1 198 ? -0.815 -16.957 20.279 1.00 32.62 198 PHE A C 1
ATOM 1483 O O . PHE A 1 198 ? -1.817 -17.039 20.993 1.00 31.91 198 PHE A O 1
ATOM 1491 N N . HIS A 1 199 ? 0.215 -16.163 20.552 1.00 32.21 199 HIS A N 1
ATOM 1492 C CA . HIS A 1 199 ? 0.218 -15.156 21.609 1.00 31.81 199 HIS A CA 1
ATOM 1493 C C . HIS A 1 199 ? 0.138 -15.653 23.039 1.00 31.96 199 HIS A C 1
ATOM 1494 O O . HIS A 1 199 ? -0.324 -14.936 23.929 1.00 32.37 199 HIS A O 1
ATOM 1501 N N . CYS A 1 200 ? 0.585 -16.886 23.262 1.00 32.15 200 CYS A N 1
ATOM 1502 C CA . CYS A 1 200 ? 0.850 -17.347 24.627 1.00 32.64 200 CYS A CA 1
ATOM 1503 C C . CYS A 1 200 ? 2.286 -17.848 24.742 1.00 31.41 200 CYS A C 1
ATOM 1504 O O . CYS A 1 200 ? 3.006 -17.952 23.744 1.00 30.21 200 CYS A O 1
ATOM 1507 N N . SER A 1 201 ? 2.685 -18.144 25.972 1.00 31.35 201 SER A N 1
ATOM 1508 C CA . SER A 1 201 ? 4.031 -18.608 26.291 1.00 31.66 201 SER A CA 1
ATOM 1509 C C . SER A 1 201 ? 4.469 -19.864 25.508 1.00 31.80 201 SER A C 1
ATOM 1510 O O . SER A 1 201 ? 5.662 -20.155 25.414 1.00 31.40 201 SER A O 1
ATOM 1513 N N . MET A 1 202 ? 3.513 -20.600 24.942 1.00 32.33 202 MET A N 1
ATOM 1514 C CA . MET A 1 202 ? 3.850 -21.796 24.160 1.00 32.81 202 MET A CA 1
ATOM 1515 C C . MET A 1 202 ? 4.595 -21.467 22.880 1.00 32.21 202 MET A C 1
ATOM 1516 O O . MET A 1 202 ? 5.210 -22.346 22.280 1.00 32.23 202 MET A O 1
ATOM 1521 N N . LEU A 1 203 ? 4.528 -20.206 22.450 1.00 31.72 203 LEU A N 1
ATOM 1522 C CA . LEU A 1 203 ? 5.261 -19.779 21.266 1.00 31.58 203 LEU A CA 1
ATOM 1523 C C . LEU A 1 203 ? 6.646 -19.258 21.591 1.00 32.92 203 LEU A C 1
ATOM 1524 O O . LEU A 1 203 ? 7.275 -18.612 20.764 1.00 33.14 203 LEU A O 1
ATOM 1529 N N . GLN A 1 204 ? 7.116 -19.537 22.803 1.00 34.54 204 GLN A N 1
ATOM 1530 C CA . GLN A 1 204 ? 8.475 -19.183 23.217 1.00 36.01 204 GLN A CA 1
ATOM 1531 C C . GLN A 1 204 ? 9.527 -19.601 22.170 1.00 37.03 204 GLN A C 1
ATOM 1532 O O . GLN A 1 204 ? 10.422 -18.816 21.883 1.00 38.65 204 GLN A O 1
ATOM 1538 N N . PRO A 1 205 ? 9.414 -20.817 21.579 1.00 36.44 205 PRO A N 1
ATOM 1539 C CA . PRO A 1 205 ? 10.437 -21.220 20.591 1.00 36.23 205 PRO A CA 1
ATOM 1540 C C . PRO A 1 205 ? 10.419 -20.395 19.302 1.00 35.08 205 PRO A C 1
ATOM 1541 O O . PRO A 1 205 ? 11.472 -20.188 18.690 1.00 35.69 205 PRO A O 1
ATOM 1545 N N . ALA A 1 206 ? 9.243 -19.925 18.895 1.00 33.90 206 ALA A N 1
ATOM 1546 C CA . ALA A 1 206 ? 9.143 -18.985 17.773 1.00 32.66 206 ALA A CA 1
ATOM 1547 C C . ALA A 1 206 ? 9.699 -17.594 18.092 1.00 31.73 206 ALA A C 1
ATOM 1548 O O . ALA A 1 206 ? 10.218 -16.927 17.201 1.00 32.81 206 ALA A O 1
ATOM 1550 N N . ALA A 1 207 ? 9.553 -17.137 19.334 1.00 30.45 207 ALA A N 1
ATOM 1551 C CA . ALA A 1 207 ? 10.086 -15.833 19.725 1.00 30.30 207 ALA A CA 1
ATOM 1552 C C . ALA A 1 207 ? 11.611 -15.832 19.620 1.00 31.23 207 ALA A C 1
ATOM 1553 O O . ALA A 1 207 ? 12.190 -14.915 19.047 1.00 30.79 207 ALA A O 1
ATOM 1555 N N . GLU A 1 208 ? 12.245 -16.869 20.170 1.00 32.59 208 GLU A N 1
ATOM 1556 C CA . GLU A 1 208 ? 13.709 -17.048 20.072 1.00 34.16 208 GLU A CA 1
ATOM 1557 C C . GLU A 1 208 ? 14.218 -17.099 18.619 1.00 34.45 208 GLU A C 1
ATOM 1558 O O . GLU A 1 208 ? 15.241 -16.484 18.290 1.00 34.56 208 GLU A O 1
ATOM 1564 N N . LYS A 1 209 ? 13.505 -17.816 17.753 1.00 33.89 209 LYS A N 1
ATOM 1565 C CA . LYS A 1 209 ? 13.902 -17.902 16.337 1.00 33.96 209 LYS A CA 1
ATOM 1566 C C . LYS A 1 209 ? 13.710 -16.578 15.610 1.00 33.03 209 LYS A C 1
ATOM 1567 O O . LYS A 1 209 ? 14.515 -16.208 14.765 1.00 33.38 209 LYS A O 1
ATOM 1573 N N . LEU A 1 210 ? 12.646 -15.868 15.961 1.00 32.30 210 LEU A N 1
ATOM 1574 C CA . LEU A 1 210 ? 12.353 -14.570 15.374 1.00 31.91 210 LEU A CA 1
ATOM 1575 C C . LEU A 1 210 ? 13.387 -13.531 15.828 1.00 32.29 210 LEU A C 1
ATOM 1576 O O . LEU A 1 210 ? 13.876 -12.735 15.009 1.00 32.27 210 LEU A O 1
ATOM 1581 N N . GLU A 1 211 ? 13.736 -13.571 17.114 1.00 32.07 211 GLU A N 1
ATOM 1582 C CA . GLU A 1 211 ? 14.803 -12.726 17.674 1.00 32.66 211 GLU A CA 1
ATOM 1583 C C . GLU A 1 211 ? 16.102 -12.861 16.869 1.00 32.95 211 GLU A C 1
ATOM 1584 O O . GLU A 1 211 ? 16.698 -11.860 16.461 1.00 32.67 211 GLU A O 1
ATOM 1590 N N . ASP A 1 212 ? 16.530 -14.097 16.641 1.00 33.42 212 ASP A N 1
ATOM 1591 C CA . ASP A 1 212 ? 17.763 -14.355 15.866 1.00 34.04 212 ASP A CA 1
ATOM 1592 C C . ASP A 1 212 ? 17.691 -13.743 14.474 1.00 33.90 212 ASP A C 1
ATOM 1593 O O . ASP A 1 212 ? 18.651 -13.128 14.011 1.00 35.54 212 ASP A O 1
ATOM 1598 N N . GLU A 1 213 ? 16.548 -13.898 13.821 1.00 32.68 213 GLU A N 1
ATOM 1599 C CA . GLU A 1 213 ? 16.303 -13.282 12.506 1.00 32.41 213 GLU A CA 1
ATOM 1600 C C . GLU A 1 213 ? 16.282 -11.750 12.551 1.00 31.50 213 GLU A C 1
ATOM 1601 O O . GLU A 1 213 ? 16.937 -11.088 11.742 1.00 31.82 213 GLU A O 1
ATOM 1607 N N . LEU A 1 214 ? 15.515 -11.195 13.488 1.00 30.13 214 LEU A N 1
ATOM 1608 C CA . LEU A 1 214 ? 15.488 -9.744 13.709 1.00 30.37 214 LEU A CA 1
ATOM 1609 C C . LEU A 1 214 ? 16.895 -9.147 13.873 1.00 32.07 214 LEU A C 1
ATOM 1610 O O . LEU A 1 214 ? 17.189 -8.112 13.288 1.00 31.66 214 LEU A O 1
ATOM 1615 N N . ASN A 1 215 ? 17.755 -9.812 14.649 1.00 33.79 215 ASN A N 1
ATOM 1616 C CA . ASN A 1 215 ? 19.134 -9.352 14.868 1.00 36.33 215 ASN A CA 1
ATOM 1617 C C . ASN A 1 215 ? 20.004 -9.247 13.594 1.00 37.83 215 ASN A C 1
ATOM 1618 O O . ASN A 1 215 ? 21.038 -8.569 13.602 1.00 37.59 215 ASN A O 1
ATOM 1623 N N . LYS A 1 216 ? 19.584 -9.922 12.520 1.00 39.24 216 LYS A N 1
ATOM 1624 C CA . LYS A 1 216 ? 20.331 -9.927 11.251 1.00 41.70 216 LYS A CA 1
ATOM 1625 C C . LYS A 1 216 ? 20.004 -8.741 10.341 1.00 41.52 216 LYS A C 1
ATOM 1626 O O . LYS A 1 216 ? 20.816 -8.375 9.495 1.00 42.51 216 LYS A O 1
ATOM 1632 N N . ILE A 1 217 ? 18.836 -8.133 10.505 1.00 40.59 217 ILE A N 1
ATOM 1633 C CA . ILE A 1 217 ? 18.433 -7.091 9.554 1.00 40.83 217 ILE A CA 1
ATOM 1634 C C . ILE A 1 217 ? 18.662 -5.682 10.104 1.00 40.80 217 ILE A C 1
ATOM 1635 O O . ILE A 1 217 ? 18.921 -5.500 11.293 1.00 40.52 217 ILE A O 1
ATOM 1640 N N . SER A 1 218 ? 18.568 -4.696 9.222 1.00 41.22 218 SER A N 1
ATOM 1641 C CA . SER A 1 218 ? 18.753 -3.301 9.595 1.00 41.92 218 SER A CA 1
ATOM 1642 C C . SER A 1 218 ? 17.459 -2.644 10.069 1.00 41.69 218 SER A C 1
ATOM 1643 O O . SER A 1 218 ? 16.434 -2.656 9.375 1.00 41.51 218 SER A O 1
ATOM 1646 N N . ILE A 1 219 ? 17.515 -2.081 11.270 1.00 41.66 219 ILE A N 1
ATOM 1647 C CA . ILE A 1 219 ? 16.358 -1.447 11.877 1.00 41.42 219 ILE A CA 1
ATOM 1648 C C . ILE A 1 219 ? 16.658 0.024 12.123 1.00 41.86 219 ILE A C 1
ATOM 1649 O O . ILE A 1 219 ? 17.642 0.361 12.778 1.00 42.61 219 ILE A O 1
ATOM 1654 N N . ASN A 1 220 ? 15.809 0.885 11.568 1.00 41.50 220 ASN A N 1
ATOM 1655 C CA . ASN A 1 220 ? 15.987 2.327 11.642 1.00 42.45 220 ASN A CA 1
ATOM 1656 C C . ASN A 1 220 ? 15.076 2.978 12.679 1.00 42.16 220 ASN A C 1
ATOM 1657 O O . ASN A 1 220 ? 14.153 2.344 13.212 1.00 41.01 220 ASN A O 1
ATOM 1662 N N . LYS A 1 221 ? 15.348 4.254 12.944 1.00 42.55 221 LYS A N 1
ATOM 1663 C CA . LYS A 1 221 ? 14.483 5.104 13.742 1.00 42.81 221 LYS A CA 1
ATOM 1664 C C . LYS A 1 221 ? 13.070 5.167 13.116 1.00 41.44 221 LYS A C 1
ATOM 1665 O O . LYS A 1 221 ? 12.917 5.177 11.890 1.00 40.36 221 LYS A O 1
ATOM 1671 N N . LEU A 1 222 ? 12.044 5.189 13.964 1.00 41.46 222 LEU A N 1
ATOM 1672 C CA . LEU A 1 222 ? 10.659 5.331 13.496 1.00 40.90 222 LEU A CA 1
ATOM 1673 C C . LEU A 1 222 ? 10.347 6.768 13.141 1.00 40.90 222 LEU A C 1
ATOM 1674 O O . LEU A 1 222 ? 10.743 7.698 13.852 1.00 41.32 222 LEU A O 1
ATOM 1679 N N . ASN A 1 223 ? 9.642 6.940 12.035 1.00 40.78 223 ASN A N 1
ATOM 1680 C CA . ASN A 1 223 ? 8.928 8.177 11.778 1.00 42.31 223 ASN A CA 1
ATOM 1681 C C . ASN A 1 223 ? 7.516 8.045 12.299 1.00 40.97 223 ASN A C 1
ATOM 1682 O O . ASN A 1 223 ? 6.908 6.980 12.172 1.00 41.11 223 ASN A O 1
ATOM 1687 N N . GLY A 1 224 ? 6.990 9.121 12.868 1.00 39.80 224 GLY A N 1
ATOM 1688 C CA . GLY A 1 224 ? 5.646 9.108 13.418 1.00 38.79 224 GLY A CA 1
ATOM 1689 C C . GLY A 1 224 ? 5.464 8.130 14.561 1.00 37.90 224 GLY A C 1
ATOM 1690 O O . GLY A 1 224 ? 6.421 7.754 15.257 1.00 38.22 224 GLY A O 1
ATOM 1691 N N . ILE A 1 225 ? 4.220 7.728 14.766 1.00 36.34 225 ILE A N 1
ATOM 1692 C CA . ILE A 1 225 ? 3.844 6.976 15.956 1.00 34.79 225 ILE A CA 1
ATOM 1693 C C . ILE A 1 225 ? 3.306 5.634 15.520 1.00 33.23 225 ILE A C 1
ATOM 1694 O O . ILE A 1 225 ? 2.429 5.559 14.655 1.00 33.36 225 ILE A O 1
ATOM 1699 N N . VAL A 1 226 ? 3.867 4.576 16.094 1.00 32.02 226 VAL A N 1
ATOM 1700 C CA . VAL A 1 226 ? 3.381 3.229 15.861 1.00 31.28 226 VAL A CA 1
ATOM 1701 C C . VAL A 1 226 ? 3.012 2.685 17.225 1.00 31.69 226 VAL A C 1
ATOM 1702 O O . VAL A 1 226 ? 3.789 2.839 18.185 1.00 32.31 226 VAL A O 1
ATOM 1706 N N . MET A 1 227 ? 1.821 2.096 17.322 1.00 31.13 227 MET A N 1
ATOM 1707 C CA . MET A 1 227 ? 1.375 1.475 18.568 1.00 31.88 227 MET A CA 1
ATOM 1708 C C . MET A 1 227 ? 1.905 0.051 18.677 1.00 30.81 227 MET A C 1
ATOM 1709 O O . MET A 1 227 ? 1.882 -0.731 17.699 1.00 29.99 227 MET A O 1
ATOM 1714 N N . SER A 1 228 ? 2.401 -0.278 19.866 1.00 30.60 228 SER A N 1
ATOM 1715 C CA . SER A 1 228 ? 2.863 -1.628 20.139 1.00 30.05 228 SER A CA 1
ATOM 1716 C C . SER A 1 228 ? 1.732 -2.472 20.703 1.00 29.83 228 SER A C 1
ATOM 1717 O O . SER A 1 228 ? 1.099 -2.078 21.690 1.00 30.30 228 SER A O 1
ATOM 1720 N N . ASN A 1 229 ? 1.493 -3.625 20.066 1.00 28.65 229 ASN A N 1
ATOM 1721 C CA . ASN A 1 229 ? 0.535 -4.629 20.533 1.00 27.49 229 ASN A CA 1
ATOM 1722 C C . ASN A 1 229 ? 0.906 -5.151 21.928 1.00 27.32 229 ASN A C 1
ATOM 1723 O O . ASN A 1 229 ? 0.026 -5.433 22.753 1.00 27.33 229 ASN A O 1
ATOM 1728 N N . VAL A 1 230 ? 2.203 -5.309 22.185 1.00 27.24 230 VAL A N 1
ATOM 1729 C CA . VAL A 1 230 ? 2.678 -5.795 23.494 1.00 27.78 230 VAL A CA 1
ATOM 1730 C C . VAL A 1 230 ? 2.415 -4.765 24.596 1.00 28.74 230 VAL A C 1
ATOM 1731 O O . VAL A 1 230 ? 1.906 -5.109 25.671 1.00 28.46 230 VAL A O 1
ATOM 1735 N N . LYS A 1 231 ? 2.776 -3.515 24.316 1.00 29.38 231 LYS A N 1
ATOM 1736 C CA . LYS A 1 231 ? 2.724 -2.429 25.300 1.00 30.61 231 LYS A CA 1
ATOM 1737 C C . LYS A 1 231 ? 1.308 -1.904 25.546 1.00 30.72 231 LYS A C 1
ATOM 1738 O O . LYS A 1 231 ? 0.997 -1.463 26.650 1.00 31.43 231 LYS A O 1
ATOM 1744 N N . GLY A 1 232 ? 0.467 -1.939 24.504 1.00 29.58 232 GLY A N 1
ATOM 1745 C CA . GLY A 1 232 ? -0.828 -1.263 24.522 1.00 29.24 232 GLY A CA 1
ATOM 1746 C C . GLY A 1 232 ? -0.674 0.247 24.396 1.00 30.65 232 GLY A C 1
ATOM 1747 O O . GLY A 1 232 ? -1.521 1.002 24.869 1.00 30.67 232 GLY A O 1
ATOM 1748 N N . GLU A 1 233 ? 0.417 0.685 23.764 1.00 31.57 233 GLU A N 1
ATOM 1749 C CA . GLU A 1 233 ? 0.752 2.110 23.645 1.00 32.93 233 GLU A CA 1
ATOM 1750 C C . GLU A 1 233 ? 1.924 2.279 22.687 1.00 32.22 233 GLU A C 1
ATOM 1751 O O . GLU A 1 233 ? 2.465 1.289 22.179 1.00 30.93 233 GLU A O 1
ATOM 1757 N N . ALA A 1 234 ? 2.312 3.528 22.451 1.00 32.21 234 ALA A N 1
ATOM 1758 C CA . ALA A 1 234 ? 3.286 3.843 21.405 1.00 32.59 234 ALA A CA 1
ATOM 1759 C C . ALA A 1 234 ? 4.678 3.276 21.701 1.00 33.54 234 ALA A C 1
ATOM 1760 O O . ALA A 1 234 ? 5.105 3.236 22.862 1.00 33.57 234 ALA A O 1
ATOM 1762 N N . TYR A 1 235 ? 5.363 2.820 20.644 1.00 33.95 235 TYR A N 1
ATOM 1763 C CA . TYR A 1 235 ? 6.812 2.647 20.668 1.00 35.30 235 TYR A CA 1
ATOM 1764 C C . TYR A 1 235 ? 7.440 3.986 21.043 1.00 37.55 235 TYR A C 1
ATOM 1765 O O . TYR A 1 235 ? 7.069 5.027 20.481 1.00 37.96 235 TYR A O 1
ATOM 1774 N N . LEU A 1 236 ? 8.368 3.956 21.999 1.00 38.66 236 LEU A N 1
ATOM 1775 C CA . LEU A 1 236 ? 9.163 5.122 22.351 1.00 41.00 236 LEU A CA 1
ATOM 1776 C C . LEU A 1 236 ? 10.554 4.888 21.770 1.00 42.39 236 LEU A C 1
ATOM 1777 O O . LEU A 1 236 ? 10.924 3.745 21.482 1.00 41.90 236 LEU A O 1
ATOM 1782 N N . GLU A 1 237 ? 11.324 5.950 21.569 1.00 43.95 237 GLU A N 1
ATOM 1783 C CA . GLU A 1 237 ? 12.619 5.764 20.925 1.00 45.04 237 GLU A CA 1
ATOM 1784 C C . GLU A 1 237 ? 13.640 5.016 21.804 1.00 44.86 237 GLU A C 1
ATOM 1785 O O . GLU A 1 237 ? 14.568 4.416 21.273 1.00 44.66 237 GLU A O 1
ATOM 1791 N N . ASP A 1 238 ? 13.448 5.017 23.124 1.00 45.02 238 ASP A N 1
ATOM 1792 C CA . ASP A 1 238 ? 14.321 4.236 24.007 1.00 46.14 238 ASP A CA 1
ATOM 1793 C C . ASP A 1 238 ? 13.836 2.788 24.199 1.00 44.35 238 ASP A C 1
ATOM 1794 O O . ASP A 1 238 ? 14.446 2.021 24.945 1.00 44.81 238 ASP A O 1
ATOM 1799 N N . ASP A 1 239 ? 12.746 2.414 23.527 1.00 42.46 239 ASP A N 1
ATOM 1800 C CA . ASP A 1 239 ? 12.279 1.026 23.545 1.00 40.71 239 ASP A CA 1
ATOM 1801 C C . ASP A 1 239 ? 13.178 0.168 22.674 1.00 40.33 239 ASP A C 1
ATOM 1802 O O . ASP A 1 239 ? 13.773 0.655 21.716 1.00 40.48 239 ASP A O 1
ATOM 1807 N N . ASN A 1 240 ? 13.259 -1.115 23.006 1.00 39.90 240 ASN A N 1
ATOM 1808 C CA . ASN A 1 240 ? 13.927 -2.081 22.151 1.00 39.21 240 ASN A CA 1
ATOM 1809 C C . ASN A 1 240 ? 12.953 -2.706 21.148 1.00 37.54 240 ASN A C 1
ATOM 1810 O O . ASN A 1 240 ? 12.119 -3.537 21.513 1.00 37.11 240 ASN A O 1
ATOM 1815 N N . ILE A 1 241 ? 13.068 -2.310 19.885 1.00 36.75 241 ILE A N 1
ATOM 1816 C CA . ILE A 1 241 ? 12.143 -2.778 18.854 1.00 36.42 241 ILE A CA 1
ATOM 1817 C C . ILE A 1 241 ? 12.132 -4.311 18.704 1.00 35.87 241 ILE A C 1
ATOM 1818 O O . ILE A 1 241 ? 11.068 -4.931 18.745 1.00 34.94 241 ILE A O 1
ATOM 1823 N N . ILE A 1 242 ? 13.312 -4.906 18.539 1.00 36.17 242 ILE A N 1
ATOM 1824 C CA . ILE A 1 242 ? 13.459 -6.365 18.444 1.00 35.49 242 ILE A CA 1
ATOM 1825 C C . ILE A 1 24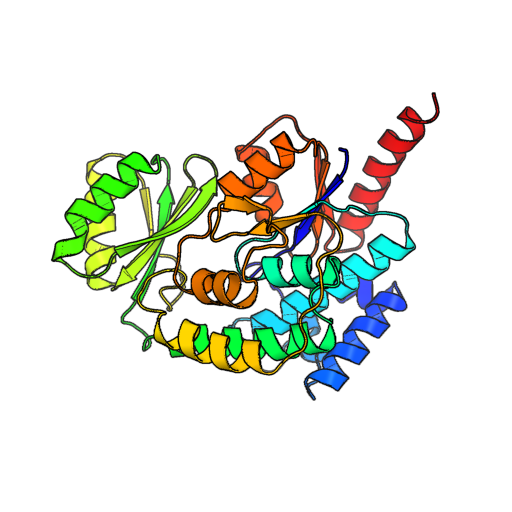2 ? 12.735 -7.109 19.572 1.00 34.91 242 ILE A C 1
ATOM 1826 O O . ILE A 1 242 ? 12.066 -8.116 19.332 1.00 34.76 242 ILE A O 1
ATOM 1831 N N . GLU A 1 243 ? 12.846 -6.599 20.790 1.00 35.09 243 GLU A N 1
ATOM 1832 C CA . GLU A 1 243 ? 12.257 -7.266 21.951 1.00 35.44 243 GLU A CA 1
ATOM 1833 C C . GLU A 1 243 ? 10.743 -7.147 21.953 1.00 33.78 243 GLU A C 1
ATOM 1834 O O . GLU A 1 243 ? 10.055 -8.098 22.289 1.00 33.32 243 GLU A O 1
ATOM 1840 N N . LEU A 1 244 ? 10.232 -5.972 21.589 1.00 33.21 244 LEU A N 1
ATOM 1841 C CA . LEU A 1 244 ? 8.785 -5.772 21.458 1.00 31.69 244 LEU A CA 1
ATOM 1842 C C . LEU A 1 244 ? 8.175 -6.642 20.355 1.00 30.55 244 LEU A C 1
ATOM 1843 O O . LEU A 1 244 ? 7.001 -6.983 20.415 1.00 29.81 244 LEU A O 1
ATOM 1848 N N . LEU A 1 245 ? 8.987 -6.997 19.367 1.00 30.85 245 LEU A N 1
ATOM 1849 C CA . LEU A 1 245 ? 8.539 -7.812 18.231 1.00 31.17 245 LEU A CA 1
ATOM 1850 C C . LEU A 1 245 ? 8.715 -9.292 18.580 1.00 31.92 245 LEU A C 1
ATOM 1851 O O . LEU A 1 245 ? 7.925 -10.155 18.177 1.00 32.50 245 LEU A O 1
ATOM 1856 N N . THR A 1 246 ? 9.747 -9.567 19.362 1.00 31.98 246 THR A N 1
ATOM 1857 C CA . THR A 1 246 ? 9.966 -10.893 19.934 1.00 31.87 246 THR A CA 1
ATOM 1858 C C . THR A 1 246 ? 8.809 -11.255 20.867 1.00 31.05 246 THR A C 1
ATOM 1859 O O . THR A 1 246 ? 8.146 -12.263 20.648 1.00 30.64 246 THR A O 1
ATOM 1863 N N . SER A 1 247 ? 8.582 -10.428 21.893 1.00 30.62 247 SER A N 1
ATOM 1864 C CA . SER A 1 247 ? 7.444 -10.571 22.816 1.00 30.81 247 SER A CA 1
ATOM 1865 C C . SER A 1 247 ? 6.058 -10.720 22.147 1.00 29.89 247 SER A C 1
ATOM 1866 O O . SER A 1 247 ? 5.214 -11.484 22.621 1.00 30.24 247 SER A O 1
ATOM 1869 N N . GLN A 1 248 ? 5.830 -9.996 21.047 1.00 28.92 248 GLN A N 1
ATOM 1870 C CA . GLN A 1 248 ? 4.514 -9.931 20.395 1.00 28.10 248 GLN A CA 1
ATOM 1871 C C . GLN A 1 248 ? 3.888 -11.294 20.077 1.00 27.75 248 GLN A C 1
ATOM 1872 O O . GLN A 1 248 ? 2.672 -11.485 20.273 1.00 27.68 248 GLN A O 1
ATOM 1878 N N . VAL A 1 249 ? 4.695 -12.230 19.567 1.00 27.51 249 VAL A N 1
ATOM 1879 C CA . VAL A 1 249 ? 4.171 -13.545 19.176 1.00 27.89 249 VAL A CA 1
ATOM 1880 C C . VAL A 1 249 ? 3.792 -14.412 20.394 1.00 28.13 249 VAL A C 1
ATOM 1881 O O . VAL A 1 249 ? 2.998 -15.338 20.286 1.00 29.08 249 VAL A O 1
ATOM 1885 N N . LYS A 1 250 ? 4.329 -14.088 21.555 1.00 28.35 250 LYS A N 1
ATOM 1886 C CA . LYS A 1 250 ? 4.120 -14.944 22.734 1.00 29.69 250 LYS A CA 1
ATOM 1887 C C . LYS A 1 250 ? 3.356 -14.269 23.887 1.00 29.76 250 LYS A C 1
ATOM 1888 O O . LYS A 1 250 ? 3.134 -14.904 24.915 1.00 30.52 250 LYS A O 1
ATOM 1894 N N . LYS A 1 251 ? 2.959 -13.002 23.682 1.00 29.46 251 LYS A N 1
ATOM 1895 C CA . LYS A 1 251 ? 2.242 -12.168 24.660 1.00 29.62 251 LYS A CA 1
ATOM 1896 C C . LYS A 1 251 ? 0.899 -11.669 24.093 1.00 29.56 251 LYS A C 1
ATOM 1897 O O . LYS A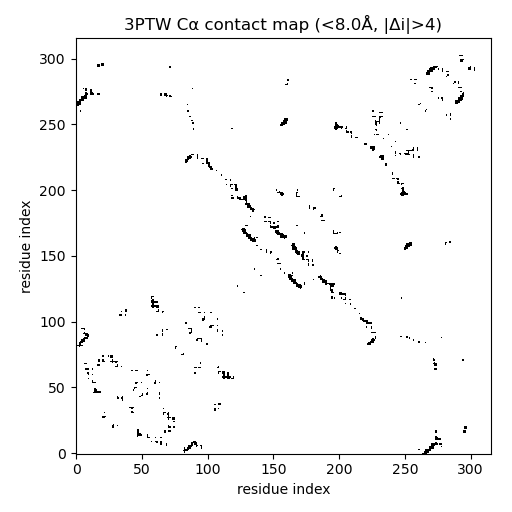 1 251 ? 0.701 -11.688 22.885 1.00 28.88 251 LYS A O 1
ATOM 1903 N N . PRO A 1 252 ? -0.007 -11.181 24.965 1.00 29.57 252 PRO A N 1
ATOM 1904 C CA . PRO A 1 252 ? -1.294 -10.663 24.540 1.00 29.42 252 PRO A CA 1
ATOM 1905 C C . PRO A 1 252 ? -1.185 -9.510 23.533 1.00 29.23 252 PRO A C 1
ATOM 1906 O O . PRO A 1 252 ? -0.332 -8.632 23.683 1.00 29.48 252 PRO A O 1
ATOM 1910 N N . VAL A 1 253 ? -2.061 -9.523 22.533 1.00 28.66 253 VAL A N 1
ATOM 1911 C CA . VAL A 1 253 ? -2.242 -8.385 21.622 1.00 28.82 253 VAL A CA 1
ATOM 1912 C C . VAL A 1 253 ? -3.233 -7.400 22.242 1.00 30.01 253 VAL A C 1
ATOM 1913 O O . VAL A 1 253 ? -4.449 -7.625 22.235 1.00 31.03 253 VAL A O 1
ATOM 1917 N N . LEU A 1 254 ? -2.706 -6.309 22.791 1.00 29.35 254 LEU A N 1
ATOM 1918 C CA . LEU A 1 254 ? -3.539 -5.292 23.404 1.00 29.11 254 LEU A CA 1
ATOM 1919 C C . LEU A 1 254 ? -4.086 -4.328 22.344 1.00 29.18 254 LEU A C 1
ATOM 1920 O O . LEU A 1 254 ? -3.848 -3.113 22.418 1.00 29.38 254 LEU A O 1
ATOM 1925 N N . PHE A 1 255 ? -4.807 -4.869 21.354 1.00 28.82 255 PHE A N 1
ATOM 1926 C CA . PHE A 1 255 ? -5.384 -4.031 20.280 1.00 28.43 255 PHE A CA 1
ATOM 1927 C C . PHE A 1 255 ? -6.320 -2.942 20.777 1.00 29.21 255 PHE A C 1
ATOM 1928 O O . PHE A 1 255 ? -6.272 -1.809 20.275 1.00 29.43 255 PHE A O 1
ATOM 1936 N N . ILE A 1 256 ? -7.188 -3.280 21.735 1.00 29.47 256 ILE A N 1
ATOM 1937 C CA . ILE A 1 256 ? -8.119 -2.282 22.271 1.00 30.72 256 ILE A CA 1
ATOM 1938 C C . ILE A 1 256 ? -7.365 -1.092 22.884 1.00 31.82 256 ILE A C 1
ATOM 1939 O O . ILE A 1 256 ? -7.731 0.064 22.640 1.00 33.03 256 ILE A O 1
ATOM 1944 N N . ASN A 1 257 ? -6.307 -1.373 23.645 1.00 32.04 257 ASN A N 1
ATOM 1945 C CA . ASN A 1 257 ? -5.513 -0.308 24.265 1.00 33.49 257 ASN A CA 1
ATOM 1946 C C . ASN A 1 257 ? -4.838 0.571 23.199 1.00 32.66 257 ASN A C 1
ATOM 1947 O O . ASN A 1 257 ? -4.782 1.809 23.334 1.00 32.55 257 ASN A O 1
ATOM 1952 N N . ASP A 1 258 ? -4.345 -0.081 22.144 1.00 31.33 258 ASP A N 1
ATOM 1953 C CA . ASP A 1 258 ? -3.721 0.608 21.011 1.00 31.13 258 ASP A CA 1
ATOM 1954 C C . ASP A 1 258 ? -4.677 1.637 20.420 1.00 31.35 258 ASP A C 1
ATOM 1955 O O . ASP A 1 258 ? -4.315 2.799 20.254 1.00 31.77 258 ASP A O 1
ATOM 1960 N N . ILE A 1 259 ? -5.903 1.203 20.129 1.00 31.54 259 ILE A N 1
ATOM 1961 C CA . ILE A 1 259 ? -6.926 2.084 19.553 1.00 31.59 259 ILE A CA 1
ATOM 1962 C C . ILE A 1 259 ? -7.219 3.249 20.499 1.00 32.36 259 ILE A C 1
ATOM 1963 O O . ILE A 1 259 ? -7.243 4.405 20.079 1.00 32.36 259 ILE A O 1
ATOM 1968 N N . GLU A 1 260 ? -7.413 2.917 21.773 1.00 33.02 260 GLU A N 1
ATOM 1969 C CA . GLU A 1 260 ? -7.699 3.886 22.830 1.00 34.79 260 GLU A CA 1
ATOM 1970 C C . GLU A 1 260 ? -6.626 4.982 22.857 1.00 34.90 260 GLU A C 1
ATOM 1971 O O . GLU A 1 260 ? -6.942 6.171 22.906 1.00 36.00 260 GLU A O 1
ATOM 1977 N N . LYS A 1 261 ? -5.358 4.576 22.808 1.00 34.43 261 LYS A N 1
ATOM 1978 C CA . LYS A 1 261 ? -4.238 5.509 22.786 1.00 34.64 261 LYS A CA 1
ATOM 1979 C C . LYS A 1 261 ? -4.206 6.352 21.516 1.00 33.61 261 LYS A C 1
ATOM 1980 O O . LYS A 1 261 ? -3.896 7.551 21.557 1.00 33.24 261 LYS A O 1
ATOM 1986 N N . MET A 1 262 ? -4.547 5.731 20.388 1.00 33.19 262 MET A N 1
ATOM 1987 C CA . MET A 1 262 ? -4.619 6.456 19.128 1.00 33.36 262 MET A CA 1
ATOM 1988 C C . MET A 1 262 ? -5.635 7.592 19.258 1.00 34.43 262 MET A C 1
ATOM 1989 O O . MET A 1 262 ? -5.357 8.720 18.864 1.00 34.80 262 MET A O 1
ATOM 1994 N N . ILE A 1 263 ? -6.806 7.277 19.817 1.00 35.10 263 ILE A N 1
ATOM 1995 C CA . ILE A 1 263 ? -7.866 8.260 20.041 1.00 36.33 263 ILE A CA 1
ATOM 1996 C C . ILE A 1 263 ? -7.424 9.337 21.037 1.00 38.07 263 ILE A C 1
ATOM 1997 O O . ILE A 1 263 ? -7.662 10.522 20.802 1.00 38.52 263 ILE A O 1
ATOM 2002 N N . GLU A 1 264 ? -6.783 8.914 22.131 1.00 38.92 264 GLU A N 1
ATOM 2003 C CA . GLU A 1 264 ? -6.148 9.830 23.093 1.00 40.73 264 GLU A CA 1
ATOM 2004 C C . GLU A 1 264 ? -5.247 10.820 22.375 1.00 40.68 264 GLU A C 1
ATOM 2005 O O . GLU A 1 264 ? -5.267 12.010 22.654 1.00 41.52 264 GLU A O 1
ATOM 2011 N N . SER A 1 265 ? -4.472 10.297 21.432 1.00 40.12 265 SER A N 1
ATOM 2012 C CA . SER A 1 265 ? -3.498 11.059 20.670 1.00 40.27 265 SER A CA 1
ATOM 2013 C C . SER A 1 265 ? -4.147 11.932 19.603 1.00 40.44 265 SER A C 1
ATOM 2014 O O . SER A 1 265 ? -3.450 12.627 18.865 1.00 40.92 265 SER A O 1
ATOM 2017 N N . GLY A 1 266 ? -5.477 11.888 19.515 1.00 39.76 266 GLY A N 1
ATOM 2018 C CA . GLY A 1 266 ? -6.213 12.798 18.647 1.00 39.48 266 GLY A CA 1
ATOM 2019 C C . GLY A 1 266 ? -6.680 12.286 17.297 1.00 38.41 266 GLY A C 1
ATOM 2020 O O . GLY A 1 266 ? -7.189 13.073 16.504 1.00 38.69 266 GLY A O 1
ATOM 2021 N N . VAL A 1 267 ? -6.522 10.992 17.011 1.00 37.27 267 VAL A N 1
ATOM 2022 C CA . VAL A 1 267 ? -7.085 10.463 15.765 1.00 37.15 267 VAL A CA 1
ATOM 2023 C C . VAL A 1 267 ? -8.608 10.436 15.878 1.00 37.38 267 VAL A C 1
ATOM 2024 O O . VAL A 1 267 ? -9.161 9.961 16.868 1.00 37.78 267 VAL A O 1
ATOM 2028 N N . ASP A 1 268 ? -9.269 10.983 14.870 1.00 37.72 268 ASP A N 1
ATOM 2029 C CA . ASP A 1 268 ? -10.717 10.969 14.806 1.00 39.32 268 ASP A CA 1
ATOM 2030 C C . ASP A 1 268 ? -11.189 10.241 13.545 1.00 37.80 268 ASP A C 1
ATOM 2031 O O . ASP A 1 268 ? -12.390 10.055 13.344 1.00 38.49 268 ASP A O 1
ATOM 2036 N N . THR A 1 269 ? -10.232 9.814 12.720 1.00 35.38 269 THR A N 1
ATOM 2037 C CA . THR A 1 269 ? -10.527 9.132 11.463 1.00 34.28 269 THR A CA 1
ATOM 2038 C C . THR A 1 269 ? -9.583 7.939 11.265 1.00 33.05 269 THR A C 1
ATOM 2039 O O . THR A 1 269 ? -8.377 8.103 11.137 1.00 32.74 269 THR A O 1
ATOM 2043 N N . PHE A 1 270 ? -10.150 6.738 11.283 1.00 32.54 270 PHE A N 1
ATOM 2044 C CA . PHE A 1 270 ? -9.388 5.511 11.104 1.00 32.12 270 PHE A CA 1
ATOM 2045 C C . PHE A 1 270 ? -9.577 4.973 9.702 1.00 32.45 270 PHE A C 1
ATOM 2046 O O . PHE A 1 270 ? -10.700 4.862 9.211 1.00 32.98 270 PHE A O 1
ATOM 2054 N N . ILE A 1 271 ? -8.461 4.672 9.057 1.00 31.94 271 ILE A N 1
ATOM 2055 C CA . ILE A 1 271 ? -8.475 4.053 7.743 1.00 31.76 271 ILE A CA 1
ATOM 2056 C C . ILE A 1 271 ? -7.819 2.686 7.869 1.00 30.77 271 ILE A C 1
ATOM 2057 O O . ILE A 1 271 ? -6.605 2.604 8.085 1.00 30.22 271 ILE A O 1
ATOM 2062 N N . GLU A 1 272 ? -8.626 1.631 7.736 1.00 30.08 272 GLU A N 1
ATOM 2063 C CA . GLU A 1 272 ? -8.120 0.267 7.661 1.00 29.88 272 GLU A CA 1
ATOM 2064 C C . GLU A 1 272 ? -7.557 0.026 6.263 1.00 29.33 272 GLU A C 1
ATOM 2065 O O . GLU A 1 272 ? -8.224 0.261 5.275 1.00 29.17 272 GLU A O 1
ATOM 2071 N N . ILE A 1 273 ? -6.312 -0.420 6.198 1.00 29.59 273 ILE A N 1
ATOM 2072 C CA . ILE A 1 273 ? -5.622 -0.597 4.927 1.00 30.44 273 ILE A CA 1
ATOM 2073 C C . ILE A 1 273 ? -5.217 -2.048 4.752 1.00 30.68 273 ILE A C 1
ATOM 2074 O O . ILE A 1 273 ? -4.507 -2.612 5.590 1.00 30.28 273 ILE A O 1
ATOM 2079 N N . GLY A 1 274 ? -5.684 -2.649 3.662 1.00 31.69 274 GLY A N 1
ATOM 2080 C CA . GLY A 1 274 ? -5.394 -4.046 3.367 1.00 32.08 274 GLY A CA 1
ATOM 2081 C C . GLY A 1 274 ? -6.678 -4.839 3.252 1.00 32.82 2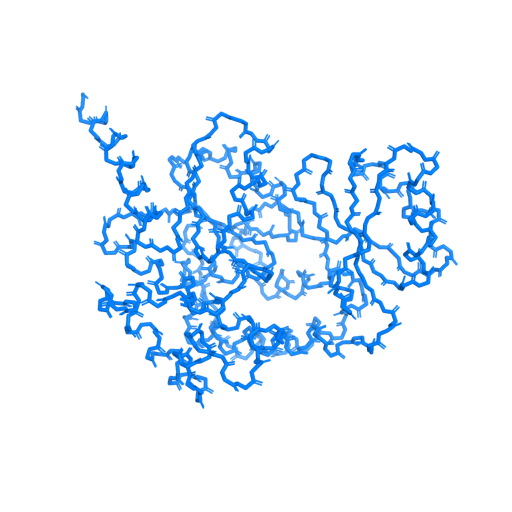74 GLY A C 1
ATOM 2082 O O . GLY A 1 274 ? -7.761 -4.242 3.178 1.00 33.63 274 GLY A O 1
ATOM 2083 N N . PRO A 1 275 ? -6.579 -6.183 3.241 1.00 32.74 275 PRO A N 1
ATOM 2084 C CA . PRO A 1 275 ? -7.803 -6.947 3.011 1.00 33.31 275 PRO A CA 1
ATOM 2085 C C . PRO A 1 275 ? -8.710 -6.949 4.228 1.00 32.38 275 PRO A C 1
ATOM 2086 O O . PRO A 1 275 ? -8.231 -7.014 5.367 1.00 31.58 275 PRO A O 1
ATOM 2090 N N . GLY A 1 276 ? -10.011 -6.860 3.974 1.00 32.39 276 GLY A N 1
ATOM 2091 C CA . GLY A 1 276 ? -11.007 -7.101 5.015 1.00 32.30 276 GLY A CA 1
ATOM 2092 C C . GLY A 1 276 ? -11.382 -5.888 5.837 1.00 31.83 276 GLY A C 1
ATOM 2093 O O . GLY A 1 276 ? -10.858 -4.782 5.647 1.00 30.28 276 GLY A O 1
ATOM 2094 N N . LYS A 1 277 ? -12.309 -6.115 6.764 1.00 33.54 277 LYS A N 1
ATOM 2095 C CA . LYS A 1 277 ? -12.911 -5.044 7.547 1.00 34.10 277 LYS A CA 1
ATOM 2096 C C . LYS A 1 277 ? -12.910 -5.402 9.026 1.00 32.81 277 LYS A C 1
ATOM 2097 O O . LYS A 1 277 ? -13.598 -4.778 9.814 1.00 32.91 277 LYS A O 1
ATOM 2103 N N . ALA A 1 278 ? -12.129 -6.404 9.411 1.00 32.48 278 ALA A N 1
ATOM 2104 C CA . ALA A 1 278 ? -12.101 -6.831 10.808 1.00 32.41 278 ALA A CA 1
ATOM 2105 C C . ALA A 1 278 ? -11.764 -5.672 11.768 1.00 32.52 278 ALA A C 1
ATOM 2106 O O . ALA A 1 278 ? -12.435 -5.489 12.779 1.00 32.75 278 ALA A O 1
ATOM 2108 N N . LEU A 1 279 ? -10.750 -4.876 11.441 1.00 32.84 279 LEU A N 1
ATOM 2109 C CA . LEU A 1 279 ? -10.275 -3.861 12.397 1.00 33.16 279 LEU A CA 1
ATOM 2110 C C . LEU A 1 279 ? -11.229 -2.700 12.490 1.00 33.45 279 LEU A C 1
ATOM 2111 O O . LEU A 1 279 ? -11.427 -2.151 13.578 1.00 33.99 279 LEU A O 1
ATOM 2116 N N . SER A 1 280 ? -11.827 -2.348 11.350 1.00 33.46 280 SER A N 1
ATOM 2117 C CA . SER A 1 280 ? -12.927 -1.382 11.313 1.00 33.16 280 SER A CA 1
ATOM 2118 C C . SER A 1 280 ? -14.012 -1.815 12.283 1.00 31.75 280 SER A C 1
ATOM 2119 O O . SER A 1 280 ? -14.524 -1.007 13.073 1.00 31.98 280 SER A O 1
ATOM 2122 N N . GLY A 1 281 ? -14.365 -3.092 12.209 1.00 31.07 281 GLY A N 1
ATOM 2123 C CA . GLY A 1 281 ? -15.387 -3.663 13.095 1.00 31.32 281 GLY A CA 1
ATOM 2124 C C . GLY A 1 281 ? -15.073 -3.488 14.567 1.00 31.32 281 GLY A C 1
ATOM 2125 O O . GLY A 1 281 ? -15.960 -3.171 15.367 1.00 32.85 281 GLY A O 1
ATOM 2126 N N . PHE A 1 282 ? -13.816 -3.714 14.931 1.00 30.44 282 PHE A N 1
ATOM 2127 C CA . PHE A 1 282 ? -13.359 -3.555 16.316 1.00 30.17 282 PHE A CA 1
ATOM 2128 C C . PHE A 1 282 ? -13.370 -2.093 16.759 1.00 30.47 282 PHE A C 1
ATOM 2129 O O . PHE A 1 282 ? -13.836 -1.794 17.857 1.00 31.07 282 PHE A O 1
ATOM 2137 N N . VAL A 1 283 ? -12.874 -1.186 15.911 1.00 30.63 283 VAL A N 1
ATOM 2138 C CA . VAL A 1 283 ? -12.877 0.243 16.245 1.00 31.67 283 VAL A CA 1
ATOM 2139 C C . VAL A 1 283 ? -14.288 0.782 16.526 1.00 34.09 283 VAL A C 1
ATOM 2140 O O . VAL A 1 283 ? -14.504 1.470 17.534 1.00 35.35 283 VAL A O 1
ATOM 2144 N N . LYS A 1 284 ? -15.236 0.465 15.644 1.00 34.83 284 LYS A N 1
ATOM 2145 C CA . LYS A 1 284 ? -16.609 0.954 15.781 1.00 37.05 284 LYS A CA 1
ATOM 2146 C C . LYS A 1 284 ? -17.259 0.543 17.101 1.00 37.13 284 LYS A C 1
ATOM 2147 O O . LYS A 1 284 ? -18.097 1.271 17.621 1.00 38.18 284 LYS A O 1
ATOM 2153 N N . LYS A 1 285 ? -16.854 -0.613 17.628 1.00 36.75 285 LYS A N 1
ATOM 2154 C CA . LYS A 1 285 ? -17.301 -1.114 18.938 1.00 36.10 285 LYS A CA 1
ATOM 2155 C C . LYS A 1 285 ? -16.550 -0.493 20.113 1.00 35.52 285 LYS A C 1
ATOM 2156 O O . LYS A 1 285 ? -17.082 -0.445 21.228 1.00 35.47 285 LYS A O 1
ATOM 2162 N N . ILE A 1 286 ? -15.309 -0.061 19.880 1.00 34.66 286 ILE A N 1
ATOM 2163 C CA . ILE A 1 286 ? -14.539 0.649 20.904 1.00 35.12 286 ILE A CA 1
ATOM 2164 C C . ILE A 1 286 ? -15.107 2.070 21.072 1.00 37.48 286 ILE A C 1
ATOM 2165 O O . ILE A 1 286 ? -15.375 2.532 22.191 1.00 38.21 286 ILE A O 1
ATOM 2170 N N . ASN A 1 287 ? -15.326 2.746 19.950 1.00 38.83 287 ASN A N 1
ATOM 2171 C CA . ASN A 1 287 ? -15.784 4.129 19.966 1.00 40.50 287 ASN A CA 1
ATOM 2172 C C . ASN A 1 287 ? -16.700 4.356 18.773 1.00 42.04 287 ASN A C 1
ATOM 2173 O O . ASN A 1 287 ? -16.282 4.215 17.618 1.00 41.50 287 ASN A O 1
ATOM 2178 N N . LYS A 1 288 ? -17.951 4.693 19.066 1.00 44.18 288 LYS A N 1
ATOM 2179 C CA . LYS A 1 288 ? -18.989 4.800 18.049 1.00 46.70 288 LYS A CA 1
ATOM 2180 C C . LYS A 1 288 ? -18.983 6.146 17.317 1.00 47.63 288 LYS A C 1
ATOM 2181 O O . LYS A 1 288 ? -19.729 6.328 16.346 1.00 49.12 288 LYS A O 1
ATOM 2187 N N . ASN A 1 289 ? -18.144 7.076 17.771 1.00 46.80 289 ASN A N 1
ATOM 2188 C CA . ASN A 1 289 ? -18.173 8.462 17.284 1.00 46.80 289 ASN A CA 1
ATOM 2189 C C . ASN A 1 289 ? -17.163 8.791 16.202 1.00 44.74 289 ASN A C 1
ATOM 2190 O O . ASN A 1 289 ? -17.444 9.588 15.313 1.00 45.56 289 ASN A O 1
ATOM 2195 N N . VAL A 1 290 ? -15.987 8.180 16.285 1.00 42.27 290 VAL A N 1
ATOM 2196 C CA . VAL A 1 290 ? -14.930 8.395 15.299 1.00 39.96 290 VAL A CA 1
ATOM 2197 C C . VAL A 1 290 ? -15.350 7.896 13.917 1.00 38.54 290 VAL A C 1
ATOM 2198 O O . VAL A 1 290 ? -16.161 6.968 13.795 1.00 38.29 290 VAL A O 1
ATOM 2202 N N . THR A 1 291 ? -14.787 8.513 12.887 1.00 37.24 291 THR A N 1
ATOM 2203 C CA . THR A 1 291 ? -15.012 8.073 11.531 1.00 36.40 291 THR A CA 1
ATOM 2204 C C . THR A 1 291 ? -14.123 6.861 11.236 1.00 34.90 291 THR A C 1
ATOM 2205 O O . THR A 1 291 ? -12.923 6.842 11.538 1.00 33.65 291 THR A O 1
ATOM 2209 N N . VAL A 1 292 ? -14.730 5.846 10.644 1.00 34.48 292 VAL A N 1
ATOM 2210 C CA . VAL A 1 292 ? -14.034 4.623 10.356 1.00 33.96 292 VAL A CA 1
ATOM 2211 C C . VAL A 1 292 ? -14.207 4.333 8.873 1.00 33.72 292 VAL A C 1
ATOM 2212 O O . VAL A 1 292 ? -15.332 4.313 8.372 1.00 33.88 292 VAL A O 1
ATOM 2216 N N . LEU A 1 293 ? -13.083 4.143 8.179 1.00 33.25 293 LEU A N 1
ATOM 2217 C CA . LEU A 1 293 ? -13.075 3.847 6.754 1.00 33.58 293 LEU A CA 1
ATOM 2218 C C . LEU A 1 293 ? -12.121 2.702 6.465 1.00 33.27 293 LEU A C 1
ATOM 2219 O O . LEU A 1 293 ? -11.352 2.292 7.343 1.00 33.10 293 LEU A O 1
ATOM 2224 N N . ASN A 1 294 ? -12.178 2.174 5.244 1.00 32.62 294 ASN A N 1
ATOM 2225 C CA . ASN A 1 294 ? -11.283 1.089 4.842 1.00 31.85 294 ASN A CA 1
ATOM 2226 C C . ASN A 1 294 ? -10.981 1.137 3.352 1.00 32.90 294 ASN A C 1
ATOM 2227 O O . ASN A 1 294 ? -11.800 1.628 2.558 1.00 33.69 294 ASN A O 1
ATOM 2232 N N . VAL A 1 295 ? -9.789 0.667 2.982 1.00 33.36 295 VAL A N 1
ATOM 2233 C CA . VAL A 1 295 ? -9.434 0.474 1.570 1.00 34.99 295 VAL A CA 1
ATOM 2234 C C . VAL A 1 295 ? -8.861 -0.925 1.354 1.00 35.36 295 VAL A C 1
ATOM 2235 O O . VAL A 1 295 ? -7.860 -1.286 1.964 1.00 35.67 295 VAL A O 1
ATOM 2239 N N . GLU A 1 296 ? -9.524 -1.705 0.503 1.00 36.21 296 GLU A N 1
ATOM 2240 C CA . GLU A 1 296 ? -9.046 -3.024 0.056 1.00 36.65 296 GLU A CA 1
ATOM 2241 C C . GLU A 1 296 ? -9.223 -3.204 -1.455 1.00 37.35 296 GLU A C 1
ATOM 2242 O O . GLU A 1 296 ? -8.632 -4.097 -2.051 1.00 37.39 296 GLU A O 1
ATOM 2248 N N . ASP A 1 297 ? -10.048 -2.357 -2.070 1.00 38.18 297 ASP A N 1
ATOM 2249 C CA . ASP A 1 297 ? -10.338 -2.473 -3.500 1.00 39.61 297 ASP A CA 1
ATOM 2250 C C . ASP A 1 297 ? -10.780 -1.132 -4.055 1.00 39.51 297 ASP A C 1
ATOM 2251 O O . ASP A 1 297 ? -10.705 -0.121 -3.359 1.00 39.28 297 ASP A O 1
ATOM 2256 N N . LEU A 1 298 ? -11.232 -1.122 -5.304 1.00 39.74 298 LEU A N 1
ATOM 2257 C CA . LEU A 1 298 ? -11.706 0.109 -5.938 1.00 40.05 298 LEU A CA 1
ATOM 2258 C C . LEU A 1 298 ? -12.921 0.736 -5.257 1.00 39.92 298 LEU A C 1
ATOM 2259 O O . LEU A 1 298 ? -12.941 1.944 -5.031 1.00 39.96 298 LEU A O 1
ATOM 2264 N N . LYS A 1 299 ? -13.928 -0.076 -4.934 1.00 39.87 299 LYS A N 1
ATOM 2265 C CA . LYS A 1 299 ? -15.145 0.442 -4.310 1.00 40.15 299 LYS A CA 1
ATOM 2266 C C . LYS A 1 299 ? -14.865 1.096 -2.938 1.00 37.37 299 LYS A C 1
ATOM 2267 O O . LYS A 1 299 ? -15.306 2.212 -2.670 1.00 36.91 299 LYS A O 1
ATOM 2273 N N . SER A 1 300 ? -14.102 0.415 -2.092 1.00 35.13 300 SER A N 1
ATOM 2274 C CA . SER A 1 300 ? -13.775 0.951 -0.773 1.00 33.59 300 SER A CA 1
ATOM 2275 C C . SER A 1 300 ? -12.846 2.158 -0.885 1.00 32.87 300 SER A C 1
ATOM 2276 O O . SER A 1 300 ? -12.983 3.111 -0.126 1.00 32.42 300 SER A O 1
ATOM 2279 N N . LEU A 1 301 ? -11.929 2.132 -1.857 1.00 32.99 301 LEU A N 1
ATOM 2280 C CA . LEU A 1 301 ? -11.053 3.281 -2.126 1.00 33.16 301 LEU A CA 1
ATOM 2281 C C . LEU A 1 301 ? -11.852 4.543 -2.401 1.00 34.93 301 LEU A C 1
ATOM 2282 O O . LEU A 1 301 ? -11.592 5.605 -1.806 1.00 34.49 301 LEU A O 1
ATOM 2287 N N . GLU A 1 302 ? -12.818 4.402 -3.306 1.00 36.56 302 GLU A N 1
ATOM 2288 C CA . GLU A 1 302 ? -13.630 5.511 -3.784 1.00 38.41 302 GLU A CA 1
ATOM 2289 C C . GLU A 1 302 ? -14.544 6.036 -2.690 1.00 38.46 302 GLU A C 1
ATOM 2290 O O . GLU A 1 302 ? -14.692 7.249 -2.548 1.00 38.03 302 GLU A O 1
ATOM 2296 N N . LYS A 1 303 ? -15.128 5.118 -1.913 1.00 38.68 303 LYS A N 1
ATOM 2297 C CA . LYS A 1 303 ? -15.885 5.476 -0.722 1.00 39.85 303 LYS A CA 1
ATOM 2298 C C . LYS A 1 303 ? -14.987 6.274 0.235 1.00 39.49 303 LYS A C 1
ATOM 2299 O O . LYS A 1 303 ? -15.372 7.347 0.704 1.00 40.77 303 LYS A O 1
ATOM 2305 N N . THR A 1 304 ? -13.781 5.763 0.487 1.00 37.76 304 THR A N 1
ATOM 2306 C CA . THR A 1 304 ? -12.836 6.414 1.393 1.00 36.42 304 THR A CA 1
ATOM 2307 C C . THR A 1 304 ? -12.408 7.800 0.891 1.00 36.76 304 THR A C 1
ATOM 2308 O O . THR A 1 304 ? -12.505 8.786 1.626 1.00 37.13 304 THR A O 1
ATOM 2312 N N . LEU A 1 305 ? -11.968 7.879 -0.361 1.00 36.98 305 LEU A N 1
ATOM 2313 C CA . LEU A 1 305 ? -11.573 9.161 -0.951 1.00 38.07 305 LEU A CA 1
ATOM 2314 C C . LEU A 1 305 ? -12.726 10.160 -0.947 1.00 39.88 305 LEU A C 1
ATOM 2315 O O . LEU A 1 305 ? -12.522 11.358 -0.705 1.00 40.07 305 LEU A O 1
ATOM 2320 N N . SER A 1 306 ? -13.935 9.664 -1.217 1.00 41.24 306 SER A N 1
ATOM 2321 C CA . SER A 1 306 ? -15.133 10.505 -1.206 1.00 42.64 306 SER A CA 1
ATOM 2322 C C . SER A 1 306 ? -15.379 11.124 0.178 1.00 43.30 306 SER A C 1
ATOM 2323 O O . SER A 1 306 ? -15.661 12.329 0.290 1.00 43.35 306 SER A O 1
ATOM 2326 N N . LYS A 1 307 ? -15.255 10.304 1.224 1.00 43.30 307 LYS A N 1
ATOM 2327 C CA . LYS A 1 307 ? -15.360 10.800 2.597 1.00 44.57 307 LYS A CA 1
ATOM 2328 C C . LYS A 1 307 ? -14.246 11.806 2.932 1.00 45.27 307 LYS A C 1
ATOM 2329 O O . LYS A 1 307 ? -14.505 12.851 3.531 1.00 45.77 307 LYS A O 1
ATOM 2335 N N . LEU A 1 308 ? -13.015 11.499 2.539 1.00 45.52 308 LEU A N 1
ATOM 2336 C CA . LEU A 1 308 ? -11.901 12.411 2.822 1.00 46.67 308 LEU A CA 1
ATOM 2337 C C . LEU A 1 308 ? -12.050 13.773 2.134 1.00 49.28 308 LEU A C 1
ATOM 2338 O O . LEU A 1 308 ? -11.652 14.799 2.697 1.00 49.53 308 LEU A O 1
ATOM 2343 N N . ARG A 1 309 ? -12.627 13.777 0.934 1.00 51.49 309 ARG A N 1
ATOM 2344 C CA . ARG A 1 309 ? -12.856 15.026 0.190 1.00 54.50 309 ARG A CA 1
ATOM 2345 C C . ARG A 1 309 ? -13.963 15.917 0.772 1.00 56.90 309 ARG A C 1
ATOM 2346 O O . ARG A 1 309 ? -13.918 17.140 0.618 1.00 57.59 309 ARG A O 1
ATOM 2354 N N . GLU A 1 310 ? -14.943 15.312 1.438 1.00 58.74 310 GLU A N 1
ATOM 2355 C CA . GLU A 1 310 ? -15.920 16.073 2.223 1.00 61.67 310 GLU A CA 1
ATOM 2356 C C . GLU A 1 310 ? -15.179 16.876 3.296 1.00 63.40 310 GLU A C 1
ATOM 2357 O O . GLU A 1 310 ? -15.275 18.103 3.344 1.00 64.30 310 GLU A O 1
ATOM 2363 N N . MET A 1 311 ? -14.416 16.155 4.121 1.00 64.19 311 MET A N 1
ATOM 2364 C CA . MET A 1 311 ? -13.699 16.697 5.282 1.00 65.87 311 MET A CA 1
ATOM 2365 C C . MET A 1 311 ? -12.652 17.748 4.919 1.00 67.12 311 MET A C 1
ATOM 2366 O O . MET A 1 311 ? -12.421 18.679 5.690 1.00 67.70 311 MET A O 1
ATOM 2371 N N . GLU A 1 312 ? -12.018 17.599 3.757 1.00 67.82 312 GLU A N 1
ATOM 2372 C CA . GLU A 1 312 ? -11.025 18.578 3.303 1.00 69.15 312 GLU A CA 1
ATOM 2373 C C . GLU A 1 312 ? -11.681 19.846 2.723 1.00 71.08 312 GLU A C 1
ATOM 2374 O O . GLU A 1 312 ? -11.113 20.935 2.817 1.00 71.56 312 GLU A O 1
ATOM 2380 N N . VAL A 1 313 ? -12.869 19.693 2.131 1.00 72.34 313 VAL A N 1
ATOM 2381 C CA . VAL A 1 313 ? -13.676 20.833 1.676 1.00 74.56 313 VAL A CA 1
ATOM 2382 C C . VAL A 1 313 ? -14.194 21.623 2.885 1.00 76.27 313 VAL A C 1
ATOM 2383 O O . VAL A 1 313 ? -14.170 22.856 2.885 1.00 77.33 313 VAL A O 1
ATOM 2387 N N . LEU A 1 314 ? -14.630 20.899 3.917 1.00 76.63 314 LEU A N 1
ATOM 2388 C CA . LEU A 1 314 ? -15.029 21.495 5.195 1.00 77.99 314 LEU A CA 1
ATOM 2389 C C . LEU A 1 314 ? -13.879 22.259 5.862 1.00 78.98 314 LEU A C 1
ATOM 2390 O O . LEU A 1 314 ? -14.115 23.214 6.604 1.00 79.99 314 LEU A O 1
ATOM 2395 N N . ALA A 1 315 ? -12.646 21.832 5.590 1.00 78.96 315 ALA A N 1
ATOM 2396 C CA . ALA A 1 315 ? -11.453 22.563 6.020 1.00 80.17 315 ALA A CA 1
ATOM 2397 C C . ALA A 1 315 ? -11.319 23.909 5.294 1.00 82.29 315 ALA A C 1
ATOM 2398 O O . ALA A 1 315 ? -10.989 24.921 5.920 1.00 83.18 315 ALA A O 1
ATOM 2400 N N . GLU A 1 316 ? -11.586 23.918 3.984 1.00 83.16 316 GLU A N 1
ATOM 2401 C CA . GLU A 1 316 ? -11.570 25.155 3.188 1.00 85.10 316 GLU A CA 1
ATOM 2402 C C . GLU A 1 316 ? -12.705 26.064 3.654 1.00 86.75 316 GLU A C 1
ATOM 2403 O O . GLU A 1 316 ? -13.775 26.117 3.038 1.00 87.33 316 GLU A O 1
ATOM 2409 N N . ASN A 1 317 ? -12.450 26.777 4.749 1.00 87.61 317 ASN A N 1
ATOM 2410 C CA . ASN A 1 317 ? -13.478 27.508 5.471 1.00 88.95 317 ASN A CA 1
ATOM 2411 C C . ASN A 1 317 ? -12.871 28.647 6.285 1.00 89.88 317 ASN A C 1
ATOM 2412 O O . ASN A 1 317 ? -11.924 28.443 7.048 1.00 89.20 317 ASN A O 1
#

Nearest PDB structures (foldseek):
  3ptw-assembly1_A  TM=1.003E+00  e=1.252E-61  Clostridium perfringens ATCC 13124
  3im8-assembly1_A  TM=9.723E-01  e=6.636E-33  Streptococcus pneumoniae R6
  3im9-assembly1_A  TM=9.426E-01  e=3.389E-33  Staphylococcus aureus subsp. aureus Mu50
  5ypv-assembly1_A  TM=9.543E-01  e=4.185E-31  Acinetobacter baumannii
  2cuy-assembly1_B  TM=9.420E-01  e=3.718E-30  Thermus thermophilus HB8

Foldseek 3Di:
DAEEEEEEDQPQADAQFLVQLCVPPVQLVVLQVLLCVLVVHNLCCCRHPVPVVCCNQQLNVLLNQLSSLVSQVRVCVVVVNDDQHYEYFLSCLLNNQCSQVQDPSSLSSVLSSLLSVLQQPLDDFPFKFKKWKFDDDVVRVVVLQVVLPVQFDKDWAEDQAHRTTMIMTTPRSVVSSQVVSVVVPMHMGTDPDRGRWAAQSSLRSLVSSLVSVVPDGGDDTGGWYQQQQVLGTDDRPDDPSVSSSNNRHHHRNNLSSLVRVVVVPYQEYEYGTGDCVNVVSNCRSPVRGHYAYDRHDVSVCVVVVVVVVVVVVVVD

InterPro domains:
  IPR001227 Acyl transferase domain superfamily [G3DSA:3.40.366.10] (5-285)
  IPR004410 Malonyl CoA-acyl carrier protein transacylase, FabD-type [TIGR00128] (3-289)
  IPR014043 Acyl transferase domain [PF00698] (6-285)
  IPR014043 Acyl transferase domain [SM00827] (7-310)
  IPR016035 Acyl transferase/acyl hydrolase/lysophospholipase [SSF52151] (4-308)
  IPR016036 Malonyl-CoA ACP transacylase, ACP-binding [SSF55048] (129-195)
  IPR024925 Malonyl CoA-acyl carrier protein transacylase [PIRSF000446] (1-306)
  IPR050858 Malonyl CoA-ACP Transacylase/Polyketide Synthase FabD [PTHR42681] (4-309)

Secondary structure (DSSP, 8-state):
--EEEEE--TT---TTTTHHHHHH-HHHHHHHHHHHHHHTS-HHHHHHT-TTS-TTSHHHHHHHHHHHHHHHHHHHHHTT---SEEEESTTHHHHHHHHTTSS-HHHHHHHHHHHHHHHHHSS-TTTEEEEEEES--HHHHHHHHHHHGGGS-EEEEEEEETTEEEEEEEHHHHHHHHHHHHHTT-EEEE-S-SS-TTSGGGHHHHHHHHHHHTTS--PPPPSEEEETTTTEE--TTS-HHHHHHHHTTS-B-HHHHHHHHHHTT--EEEEESS-SHHHHHHHHH-SSSEEEEESSHHHHHHHHHHHHHHHHHH--

Organism: Clostridium perfringens (strain ATCC 13124 / DSM 756 / JCM 1290 / NCIMB 6125 / NCTC 8237 / Type A) (NCBI:txid195103)

CATH classification: 3.40.366.10 (+1 more: 3.30.70.250)